Protein AF-A0A7S0RGC4-F1 (afdb_monomer_lite)

Radius of gyration: 20.17 Å; chains: 1; bounding box: 52×52×51 Å

Secondary structure (DSSP, 8-state):
-------------------------------GGGGGGTT--HHHHHT-HHHHHHHHTT--HHHHHHHTTT----TTSS-HHHHHHHHHHHHT---PEEEEE--BGGGTBPPEEEEEES--HHHHHHHHHHHTTSTTS-----EEE--TT-EE-S--TT--EEEE-TTS-EEEE--S--------SS--GGG------SSSTTS--

pLDDT: mean 82.38, std 21.57, range [29.39, 98.38]

Sequence (205 aa):
FAPSYDCNDNSLTHNPRMARTKKAGRALNVDKNNAKAQNQDYKRWLNSYPNCAAWAEQYDLPALLDANGGLVVLADFLPAFVAEGVLSDLAAIKDWNQTAANRDYAHNNIDHAFMSTRKGTALEAIIRAVSLVMPDSLHSFSAAKYTRDHHIVRHDDRAYTDVLMEDGSVVQCSRDIALIVYFTKDWRPEYGGLLIDHDAPGGGR

Organism: NCBI:txid1034604

Foldseek 3Di:
DDDDDDDDDDDDPDDPPDPPPPPPPVPPCPDPCCVVVVPPDLLVQLPDPVNLLVLLVVDDPVVQCVVVVRDDDDPCSDPPVNLVNLLVQVVPDPDWDWDADDDDPVVNDFGWTWTKDPDTSSFVSVQSSVCSNPVPDDDDDMDTGDDPPTDTDDDDQQDWDWDQDPVRDTDTDGDPDDDDDDSDPPDDPVRDPDDWDCPPPPGGD

Structure (mmCIF, N/CA/C/O backbone):
data_AF-A0A7S0RGC4-F1
#
_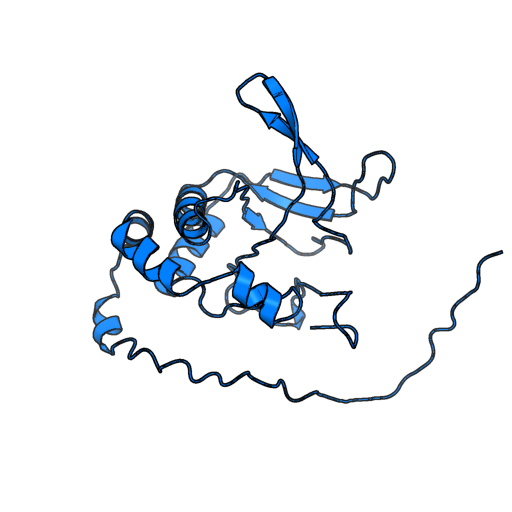entry.id   AF-A0A7S0RGC4-F1
#
loop_
_atom_site.group_PDB
_atom_site.id
_atom_site.type_symbol
_atom_site.label_atom_id
_atom_site.label_alt_id
_atom_site.label_comp_id
_atom_site.label_asym_id
_atom_site.label_entity_id
_atom_site.label_seq_id
_atom_site.pdbx_PDB_ins_code
_atom_site.Cartn_x
_atom_site.Cartn_y
_atom_site.Cartn_z
_atom_site.occupancy
_atom_site.B_iso_or_equiv
_atom_site.auth_seq_id
_atom_site.auth_comp_id
_atom_site.auth_asym_id
_atom_site.auth_atom_id
_atom_site.pdbx_PDB_model_num
ATOM 1 N N . PHE A 1 1 ? 28.887 -4.451 -29.984 1.00 36.97 1 PHE A N 1
ATOM 2 C CA . PHE A 1 1 ? 29.271 -5.803 -29.541 1.00 36.97 1 PHE A CA 1
ATOM 3 C C . PHE A 1 1 ? 28.489 -6.124 -28.282 1.00 36.97 1 PHE A C 1
ATOM 5 O O . PHE A 1 1 ? 28.870 -5.701 -27.202 1.00 36.97 1 PHE A O 1
ATOM 12 N N . ALA A 1 2 ? 27.340 -6.765 -28.460 1.00 30.80 2 ALA A N 1
ATOM 13 C CA . ALA A 1 2 ? 26.442 -7.209 -27.401 1.00 30.80 2 ALA A CA 1
ATOM 14 C C . ALA A 1 2 ? 26.148 -8.691 -27.677 1.00 30.80 2 ALA A C 1
ATOM 16 O O . ALA A 1 2 ? 25.963 -9.024 -28.851 1.00 30.80 2 ALA A O 1
ATOM 17 N N . PRO A 1 3 ? 26.148 -9.584 -26.676 1.00 42.19 3 PRO A N 1
ATOM 18 C CA . PRO A 1 3 ? 25.782 -10.967 -26.918 1.00 42.19 3 PRO A CA 1
ATOM 19 C C . PRO A 1 3 ? 24.257 -11.089 -26.991 1.00 42.19 3 PRO A C 1
ATOM 21 O O . PRO A 1 3 ? 23.535 -10.666 -26.088 1.00 42.19 3 PRO A O 1
ATOM 24 N N . SER A 1 4 ? 23.787 -11.665 -28.095 1.00 29.39 4 SER A N 1
ATOM 25 C CA . SER A 1 4 ? 22.443 -12.207 -28.251 1.00 29.39 4 SER A CA 1
ATOM 26 C C . SER A 1 4 ? 22.298 -13.434 -27.354 1.00 29.39 4 SER A C 1
ATOM 28 O O . SER A 1 4 ? 23.056 -14.392 -27.511 1.00 29.39 4 SER A O 1
ATOM 30 N N . TYR A 1 5 ? 21.337 -13.416 -26.435 1.00 31.73 5 TYR A N 1
ATOM 31 C CA . TYR A 1 5 ? 20.919 -14.623 -25.732 1.00 31.73 5 TYR A CA 1
ATOM 32 C C . TYR A 1 5 ? 19.764 -15.265 -26.495 1.00 31.73 5 TYR A C 1
ATOM 34 O O . TYR A 1 5 ? 18.697 -14.672 -26.645 1.00 31.73 5 TYR A O 1
ATOM 42 N N . ASP A 1 6 ? 20.034 -16.466 -27.000 1.00 31.81 6 ASP A N 1
ATOM 43 C CA . ASP A 1 6 ? 19.052 -17.397 -27.538 1.00 31.81 6 ASP A CA 1
ATOM 44 C C . ASP A 1 6 ? 18.139 -17.878 -26.404 1.00 31.81 6 ASP A C 1
ATOM 46 O O . ASP A 1 6 ? 18.588 -18.511 -25.446 1.00 31.81 6 ASP A O 1
ATOM 50 N N . CYS A 1 7 ? 16.846 -17.588 -26.520 1.00 33.16 7 CYS A N 1
ATOM 51 C CA . CYS A 1 7 ? 15.807 -18.154 -25.672 1.00 33.16 7 CYS A CA 1
ATOM 52 C C . CYS A 1 7 ? 15.272 -19.411 -26.356 1.00 33.16 7 CYS A C 1
ATOM 54 O O . CYS A 1 7 ? 14.376 -19.330 -27.193 1.00 33.16 7 CYS A O 1
ATOM 56 N N . ASN A 1 8 ? 15.818 -20.570 -26.001 1.00 36.94 8 ASN A N 1
ATOM 57 C CA . ASN A 1 8 ? 15.189 -21.847 -26.305 1.00 36.94 8 ASN A CA 1
ATOM 58 C C . ASN A 1 8 ? 15.525 -22.847 -25.197 1.00 36.94 8 ASN A C 1
ATOM 60 O O . ASN A 1 8 ? 16.511 -23.570 -25.278 1.00 36.94 8 ASN A O 1
ATOM 64 N N . ASP A 1 9 ? 14.686 -22.898 -24.165 1.00 35.69 9 ASP A N 1
ATOM 65 C CA . ASP A 1 9 ? 14.426 -24.173 -23.509 1.00 35.69 9 ASP A CA 1
ATOM 66 C C . ASP A 1 9 ? 12.964 -24.234 -23.078 1.00 35.69 9 ASP A C 1
ATOM 68 O O . ASP A 1 9 ? 12.420 -23.348 -22.418 1.00 35.69 9 ASP A O 1
ATOM 72 N N . ASN A 1 10 ? 12.327 -25.285 -23.563 1.00 41.94 10 ASN A N 1
ATOM 73 C CA . ASN A 1 10 ? 10.915 -25.557 -23.509 1.00 41.94 10 ASN A CA 1
ATOM 74 C C . ASN A 1 10 ? 10.784 -26.936 -22.876 1.00 41.94 10 ASN A C 1
ATOM 76 O O . ASN A 1 10 ? 10.538 -27.916 -23.568 1.00 41.94 10 ASN A O 1
ATOM 80 N N . SER A 1 11 ? 11.003 -27.038 -21.570 1.00 40.69 11 SER A N 1
ATOM 81 C CA . SER A 1 11 ? 10.450 -28.116 -20.756 1.00 40.69 11 SER A CA 1
ATOM 82 C C . SER A 1 11 ? 10.714 -27.829 -19.286 1.00 40.69 11 SER A C 1
ATOM 84 O O . SER A 1 11 ? 11.845 -27.585 -18.893 1.00 40.69 11 SER A O 1
ATOM 86 N N . LEU A 1 12 ? 9.648 -27.843 -18.486 1.00 34.59 12 LEU A N 1
ATOM 87 C CA . LEU A 1 12 ? 9.545 -28.538 -17.199 1.00 34.59 12 LEU A CA 1
ATOM 88 C C . LEU A 1 12 ? 8.315 -27.998 -16.468 1.00 34.59 12 LEU A C 1
ATOM 90 O O . LEU A 1 12 ? 8.343 -27.005 -15.748 1.00 34.59 12 LEU A O 1
ATOM 94 N N . THR A 1 13 ? 7.205 -28.715 -16.632 1.00 42.34 13 THR A N 1
ATOM 95 C CA . THR A 1 13 ? 6.093 -28.682 -15.689 1.00 42.34 13 THR A CA 1
ATOM 96 C C . THR A 1 13 ? 6.590 -29.245 -14.358 1.00 42.34 13 THR A C 1
ATOM 98 O O . THR A 1 13 ? 6.552 -30.454 -14.113 1.00 42.34 13 THR A O 1
ATOM 101 N N . HIS A 1 14 ? 7.096 -28.373 -13.496 1.00 32.66 14 HIS A N 1
ATOM 102 C CA . HIS A 1 14 ? 7.253 -28.653 -12.080 1.00 32.66 14 HIS A CA 1
ATOM 103 C C . HIS A 1 14 ? 6.393 -27.657 -11.326 1.00 32.66 14 HIS A C 1
ATOM 105 O O . HIS A 1 14 ? 6.635 -26.460 -11.340 1.00 32.66 14 HIS A O 1
ATOM 111 N N . ASN A 1 15 ? 5.338 -28.183 -10.717 1.00 38.25 15 ASN A N 1
ATOM 112 C CA . ASN A 1 15 ? 4.471 -27.456 -9.813 1.00 38.25 15 ASN A CA 1
ATOM 113 C C . ASN A 1 15 ? 5.051 -27.691 -8.408 1.00 38.25 15 ASN A C 1
ATOM 115 O O . ASN A 1 15 ? 4.798 -28.760 -7.834 1.00 38.25 15 ASN A O 1
ATOM 119 N N . PRO A 1 16 ? 5.911 -26.802 -7.867 1.00 39.78 16 PRO A N 1
ATOM 120 C CA . PRO A 1 16 ? 6.446 -26.996 -6.537 1.00 39.78 16 PRO A CA 1
ATOM 121 C C . PRO A 1 16 ? 5.290 -26.816 -5.561 1.00 39.78 16 PRO A C 1
ATOM 123 O O . PRO A 1 16 ? 4.759 -25.727 -5.351 1.00 39.78 16 PRO A O 1
ATOM 126 N N . ARG A 1 17 ? 4.881 -27.939 -4.977 1.00 35.59 17 ARG A N 1
ATOM 127 C CA . ARG A 1 17 ? 3.970 -28.015 -3.843 1.00 35.59 17 ARG A CA 1
ATOM 128 C C . ARG A 1 17 ? 4.509 -27.058 -2.780 1.00 35.59 17 ARG A C 1
ATOM 130 O O . ARG A 1 17 ? 5.509 -27.369 -2.138 1.00 35.59 17 ARG A O 1
ATOM 137 N N . MET A 1 18 ? 3.883 -25.883 -2.655 1.00 38.88 18 MET A N 1
ATOM 138 C CA . MET A 1 18 ? 4.284 -24.857 -1.699 1.00 38.88 18 MET A CA 1
ATOM 139 C C . MET A 1 18 ? 4.488 -25.514 -0.338 1.00 38.88 18 MET A C 1
ATOM 141 O O . MET A 1 18 ? 3.566 -26.132 0.209 1.00 38.88 18 MET A O 1
ATOM 145 N N . ALA A 1 19 ? 5.686 -25.366 0.220 1.00 36.00 19 ALA A N 1
ATOM 146 C CA . ALA A 1 19 ? 5.882 -25.562 1.639 1.00 36.00 19 ALA A CA 1
ATOM 147 C C . ALA A 1 19 ? 5.101 -24.446 2.337 1.00 36.00 19 ALA A C 1
ATOM 149 O O . ALA A 1 19 ? 5.638 -23.389 2.650 1.00 36.00 19 ALA A O 1
ATOM 150 N N . ARG A 1 20 ? 3.799 -24.678 2.555 1.00 39.72 20 ARG A N 1
ATOM 151 C CA . ARG A 1 20 ? 3.066 -24.018 3.629 1.00 39.72 20 ARG A CA 1
ATOM 152 C C . ARG A 1 20 ? 3.905 -24.280 4.865 1.00 39.72 20 ARG A C 1
ATOM 154 O O . ARG A 1 20 ? 3.930 -25.413 5.354 1.00 39.72 20 ARG A O 1
ATOM 161 N N . THR A 1 21 ? 4.608 -23.266 5.348 1.00 39.28 21 THR A N 1
ATOM 162 C CA . THR A 1 21 ? 5.120 -23.249 6.706 1.00 39.28 21 THR A CA 1
ATOM 163 C C . THR A 1 21 ? 3.893 -23.344 7.602 1.00 39.28 21 THR A C 1
ATOM 165 O O . THR A 1 21 ? 3.303 -22.360 8.029 1.00 39.28 21 THR A O 1
ATOM 168 N N . LYS A 1 22 ? 3.483 -24.584 7.886 1.00 39.31 22 LYS A N 1
ATOM 169 C CA . LYS A 1 22 ? 2.687 -24.931 9.054 1.00 39.31 22 LYS A CA 1
ATOM 170 C C . LYS A 1 22 ? 3.582 -24.690 10.270 1.00 39.31 22 LYS A C 1
ATOM 172 O O . LYS A 1 22 ? 3.886 -25.617 11.013 1.00 39.31 22 LYS A O 1
ATOM 177 N N . LYS A 1 23 ? 4.012 -23.444 10.504 1.00 44.00 23 LYS A N 1
ATOM 178 C CA . LYS A 1 23 ? 4.105 -23.021 11.894 1.00 44.00 23 LYS A CA 1
ATOM 179 C C . LYS A 1 23 ? 2.694 -23.223 12.402 1.00 44.00 23 LYS A C 1
ATOM 181 O O . LYS A 1 23 ? 1.739 -22.824 11.735 1.00 44.00 23 LYS A O 1
ATOM 186 N N . ALA A 1 24 ? 2.581 -23.962 13.496 1.00 40.38 24 ALA A N 1
ATOM 187 C CA . ALA A 1 24 ? 1.368 -24.042 14.268 1.00 40.38 24 ALA A CA 1
ATOM 188 C C . ALA A 1 24 ? 0.980 -22.602 14.612 1.00 40.38 24 ALA A C 1
ATOM 190 O O . ALA A 1 24 ? 1.366 -22.069 15.647 1.00 40.38 24 ALA A O 1
ATOM 191 N N . GLY A 1 25 ? 0.249 -21.954 13.702 1.00 39.22 25 GLY A N 1
ATOM 192 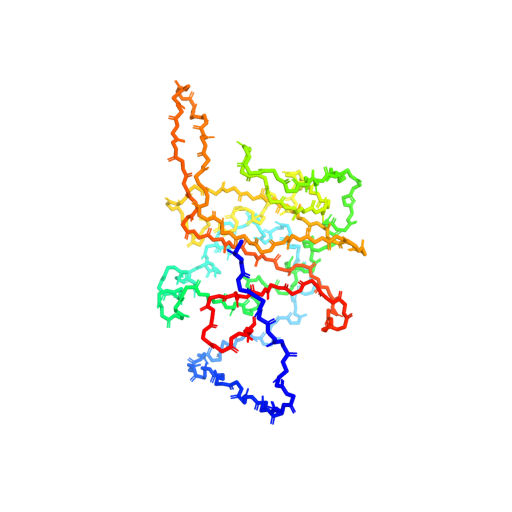C CA . GLY A 1 25 ? -0.691 -20.931 14.061 1.00 39.22 25 GLY A CA 1
ATOM 193 C C . GLY A 1 25 ? -1.512 -21.638 15.105 1.00 39.22 25 GLY A C 1
ATOM 194 O O . GLY A 1 25 ? -2.230 -22.592 14.794 1.00 39.22 25 GLY A O 1
ATOM 195 N N . ARG A 1 26 ? -1.284 -21.265 16.366 1.00 41.91 26 ARG A N 1
ATOM 196 C CA . ARG A 1 26 ? -2.284 -21.401 17.406 1.00 41.91 26 ARG A CA 1
ATOM 197 C C . ARG A 1 26 ? -3.559 -21.031 16.681 1.00 41.91 26 ARG A C 1
ATOM 199 O O . ARG A 1 26 ? -3.656 -19.893 16.229 1.00 41.91 26 ARG A O 1
ATOM 206 N N . ALA A 1 27 ? -4.403 -22.025 16.398 1.00 39.59 27 ALA A N 1
ATOM 207 C CA . ALA A 1 27 ? -5.682 -21.779 15.777 1.00 39.59 27 ALA A CA 1
ATOM 208 C C . ALA A 1 27 ? -6.300 -20.775 16.727 1.00 39.59 27 ALA A C 1
ATOM 210 O O . ALA A 1 27 ? -6.623 -21.116 17.868 1.00 39.59 27 ALA A O 1
ATOM 211 N N . LEU A 1 28 ? -6.279 -19.503 16.331 1.00 46.56 28 LEU A N 1
ATOM 212 C CA . LEU A 1 28 ? -7.019 -18.500 17.034 1.00 46.56 28 LEU A CA 1
ATOM 213 C C . LEU A 1 28 ? -8.413 -19.091 16.941 1.00 46.56 28 LEU A C 1
ATOM 215 O O . LEU A 1 28 ? -8.936 -19.304 15.843 1.00 46.56 28 LEU A O 1
ATOM 219 N N . ASN A 1 29 ? -8.955 -19.489 18.090 1.00 41.28 29 ASN A N 1
ATOM 220 C CA . ASN A 1 29 ? -10.387 -19.533 18.270 1.00 41.28 29 ASN A CA 1
ATOM 221 C C . ASN A 1 29 ? -10.825 -18.096 17.983 1.00 41.28 29 ASN A C 1
ATOM 223 O O . ASN A 1 29 ? -10.977 -17.277 18.881 1.00 41.28 29 ASN A O 1
ATOM 227 N N . VAL A 1 30 ? -10.910 -17.761 16.695 1.00 51.59 30 VAL A N 1
ATOM 228 C CA . VAL A 1 30 ? -11.675 -16.650 16.180 1.00 51.59 30 VAL A CA 1
ATOM 229 C C . VAL A 1 30 ? -13.080 -17.129 16.457 1.00 51.59 30 VAL A C 1
ATOM 231 O O . VAL A 1 30 ? -13.664 -17.912 15.705 1.00 51.59 30 VAL A O 1
ATOM 234 N N . ASP A 1 31 ? -13.498 -16.826 17.680 1.00 45.16 31 ASP A N 1
ATOM 235 C CA . ASP A 1 31 ? -14.688 -17.349 18.299 1.00 45.16 31 ASP A CA 1
ATOM 236 C C . ASP A 1 31 ? -15.849 -17.273 17.316 1.00 45.16 31 ASP A C 1
ATOM 238 O O . ASP A 1 31 ? -16.074 -16.265 16.640 1.00 45.16 31 ASP A O 1
ATOM 242 N N . LYS A 1 32 ? -16.686 -18.309 17.334 1.00 45.44 32 LYS A N 1
ATOM 243 C CA . LYS A 1 32 ? -18.021 -18.301 16.717 1.00 45.44 32 LYS A CA 1
ATOM 244 C C . LYS A 1 32 ? -18.913 -17.142 17.219 1.00 45.44 32 LYS A C 1
ATOM 246 O O . LYS A 1 32 ? -20.019 -16.966 16.720 1.00 45.44 32 LYS A O 1
ATOM 251 N N . ASN A 1 33 ? -18.423 -16.311 18.143 1.00 47.03 33 ASN A N 1
ATOM 252 C CA . ASN A 1 33 ? -18.978 -15.010 18.507 1.00 47.03 33 ASN A CA 1
ATOM 253 C C . ASN A 1 33 ? -18.898 -13.959 17.380 1.00 47.03 33 ASN A C 1
ATOM 255 O O . ASN A 1 33 ? -19.607 -12.955 17.452 1.00 47.03 33 ASN A O 1
ATOM 259 N N . ASN A 1 34 ? -18.133 -14.195 16.307 1.00 48.81 34 ASN A N 1
ATOM 260 C CA . ASN A 1 34 ? -18.018 -13.255 15.184 1.00 48.81 34 ASN A CA 1
ATOM 261 C C . ASN A 1 34 ? -19.310 -13.098 14.352 1.00 48.81 34 ASN A C 1
ATOM 263 O O . ASN A 1 34 ? -19.464 -12.122 13.626 1.00 48.81 34 ASN A O 1
ATOM 267 N N . ALA A 1 35 ? -20.296 -13.991 14.501 1.00 45.12 35 ALA A N 1
ATOM 268 C CA . ALA A 1 35 ? -21.601 -13.823 13.853 1.00 45.12 35 ALA A CA 1
ATOM 269 C C . ALA A 1 35 ? -22.436 -12.673 14.460 1.00 45.12 35 ALA A C 1
ATOM 271 O O . ALA A 1 35 ? -23.305 -12.128 13.785 1.00 45.12 35 ALA A O 1
ATOM 272 N N . LYS A 1 36 ? -22.152 -12.243 15.703 1.00 44.41 36 LYS A N 1
ATOM 273 C CA . LYS A 1 36 ? -22.752 -11.029 16.296 1.00 44.41 36 LYS A CA 1
ATOM 274 C C . LYS A 1 36 ? -22.010 -9.736 15.928 1.00 44.41 36 LYS A C 1
ATOM 276 O O . LYS A 1 36 ? -22.484 -8.658 16.273 1.00 44.41 36 LYS A O 1
ATOM 281 N N . ALA A 1 37 ? -20.888 -9.819 15.208 1.00 50.06 37 ALA A N 1
ATOM 282 C CA . ALA A 1 37 ? -20.112 -8.661 14.759 1.00 50.06 37 ALA A CA 1
ATOM 283 C C . ALA A 1 37 ? -20.628 -8.045 13.442 1.00 50.06 37 ALA A C 1
ATOM 285 O O . ALA A 1 37 ? -20.022 -7.106 12.935 1.00 50.06 37 ALA A O 1
ATOM 286 N N . GLN A 1 38 ? -21.773 -8.505 12.917 1.00 49.12 38 GLN A N 1
ATOM 287 C CA . GLN A 1 38 ? -22.379 -8.045 11.654 1.00 49.12 38 GLN A CA 1
ATOM 288 C C . GLN A 1 38 ? -22.831 -6.571 11.628 1.00 49.12 38 GLN A C 1
ATOM 290 O O . GLN A 1 38 ? -23.458 -6.137 10.669 1.00 49.12 38 GLN A O 1
ATOM 295 N N . ASN A 1 39 ? -22.505 -5.783 12.652 1.00 54.38 39 ASN A N 1
ATOM 296 C CA . ASN A 1 39 ? -22.703 -4.337 12.635 1.00 54.38 39 ASN A CA 1
ATOM 297 C C . ASN A 1 39 ? -21.544 -3.584 13.310 1.00 54.38 39 ASN A C 1
ATOM 299 O O . ASN A 1 39 ? -21.740 -2.525 13.910 1.00 54.38 39 ASN A O 1
ATOM 303 N N . GLN A 1 40 ? -20.332 -4.152 13.290 1.00 64.50 40 GLN A N 1
ATOM 304 C CA . GLN A 1 40 ? -19.157 -3.386 13.684 1.00 64.50 40 GLN A CA 1
ATOM 305 C C . GLN A 1 40 ? -18.825 -2.386 12.581 1.00 64.50 40 GLN A C 1
ATOM 307 O O . GLN A 1 40 ? -18.400 -2.743 11.487 1.00 64.50 40 GLN A O 1
ATOM 312 N N . ASP A 1 41 ? -19.028 -1.113 12.899 1.00 90.25 41 ASP A N 1
ATOM 313 C CA . ASP A 1 41 ? -18.530 -0.002 12.105 1.00 90.25 41 ASP A CA 1
ATOM 314 C C . ASP A 1 41 ? -16.996 -0.090 12.032 1.00 90.25 41 ASP A C 1
ATOM 316 O O . ASP A 1 41 ? -16.292 0.145 13.020 1.00 90.25 41 ASP A O 1
ATOM 320 N N . TYR A 1 42 ? -16.467 -0.448 10.860 1.00 94.19 42 TYR A N 1
ATOM 321 C CA . TYR A 1 42 ? -15.025 -0.545 10.642 1.00 94.19 42 TYR A CA 1
ATOM 322 C C . TYR A 1 42 ? -14.303 0.780 10.887 1.00 94.19 42 TYR A C 1
ATOM 324 O O . TYR A 1 42 ? -13.147 0.761 11.310 1.00 94.19 42 TYR A O 1
ATOM 332 N N . LYS A 1 43 ? -14.963 1.932 10.687 1.00 93.25 43 LYS A N 1
ATOM 333 C CA . LYS A 1 43 ? -14.367 3.240 10.990 1.00 93.25 43 LYS A CA 1
ATOM 334 C C . LYS A 1 43 ? -14.165 3.373 12.488 1.00 93.25 43 LYS A C 1
ATOM 336 O O . LYS A 1 43 ? -13.102 3.800 12.930 1.00 93.25 43 LYS A O 1
ATOM 341 N N . ARG A 1 44 ? -15.149 2.955 13.289 1.00 93.50 44 ARG A N 1
ATOM 342 C CA . ARG A 1 44 ? -15.007 2.898 14.750 1.00 93.50 44 ARG A CA 1
ATOM 343 C C . ARG A 1 44 ? -13.884 1.950 15.167 1.00 93.50 44 ARG A C 1
ATOM 345 O O . ARG A 1 44 ? -13.148 2.285 16.092 1.00 93.50 44 ARG A O 1
ATOM 352 N N . TRP A 1 45 ? -13.745 0.803 14.502 1.00 94.94 45 TRP A N 1
ATOM 353 C CA . TRP A 1 45 ? -12.653 -0.130 14.784 1.00 94.94 45 TRP A CA 1
ATOM 354 C C . TRP A 1 45 ? -11.283 0.489 14.481 1.00 94.94 45 TRP A C 1
ATOM 356 O O . TRP A 1 45 ? -10.454 0.546 15.382 1.00 94.94 45 TRP A O 1
ATOM 366 N N . LEU A 1 46 ? -11.084 1.044 13.278 1.00 94.62 46 LEU A N 1
ATOM 367 C CA . LEU A 1 46 ? -9.821 1.681 12.871 1.00 94.62 46 LEU A CA 1
ATOM 368 C C . LEU A 1 46 ? -9.454 2.904 13.730 1.00 94.62 46 LEU A C 1
ATOM 370 O O . LEU A 1 46 ? -8.281 3.237 13.879 1.00 94.62 46 LEU A O 1
ATOM 374 N N . ASN A 1 47 ? -10.453 3.581 14.300 1.00 91.94 47 ASN A N 1
ATOM 375 C CA . ASN A 1 47 ? -10.259 4.711 15.211 1.00 91.94 47 ASN A CA 1
ATOM 376 C C . ASN A 1 47 ? -10.063 4.294 16.679 1.00 91.94 47 ASN A C 1
ATOM 378 O O . ASN A 1 47 ? -9.869 5.155 17.537 1.00 91.94 47 ASN A O 1
ATOM 382 N N . SER A 1 48 ? -10.115 3.000 16.997 1.00 94.19 48 SER A N 1
ATOM 383 C CA . SER A 1 48 ? -9.890 2.495 18.348 1.00 94.19 48 SER A CA 1
ATOM 384 C C . SER A 1 48 ? -8.435 2.063 18.509 1.00 94.19 48 SER A C 1
ATOM 386 O O . SER A 1 48 ? -8.064 0.964 18.105 1.00 94.19 48 SER A O 1
ATOM 388 N N . TYR A 1 49 ? -7.619 2.910 19.148 1.00 95.12 49 TYR A N 1
ATOM 389 C CA . TYR A 1 49 ? -6.221 2.578 19.449 1.00 95.12 49 TYR A CA 1
ATOM 390 C C . TYR A 1 49 ? -6.065 1.209 20.138 1.00 95.12 49 TYR A C 1
ATOM 392 O O . TYR A 1 49 ? -5.272 0.419 19.636 1.00 95.12 49 TYR A O 1
ATOM 400 N N . PRO A 1 50 ? -6.841 0.851 21.187 1.00 96.56 50 PRO A N 1
ATOM 401 C CA . PRO A 1 50 ? -6.715 -0.466 21.814 1.00 96.56 50 PRO A CA 1
ATOM 402 C C . PRO A 1 50 ? -6.945 -1.633 20.848 1.00 96.56 50 PRO A C 1
ATOM 404 O O . PRO A 1 50 ? -6.219 -2.619 20.906 1.00 96.56 50 PRO A O 1
ATOM 407 N N . ASN A 1 51 ? -7.922 -1.522 19.941 1.00 95.19 51 ASN A N 1
ATOM 408 C CA . ASN A 1 51 ? -8.205 -2.583 18.975 1.00 95.19 51 ASN A CA 1
ATOM 409 C C . ASN A 1 51 ? -7.092 -2.706 17.929 1.00 95.19 51 ASN A C 1
ATOM 411 O O . ASN A 1 51 ? -6.647 -3.814 17.640 1.00 95.19 51 ASN A O 1
ATOM 415 N N . CYS A 1 52 ? -6.643 -1.578 17.371 1.00 95.81 52 CYS A N 1
ATOM 416 C CA . CYS A 1 52 ? -5.588 -1.568 16.362 1.00 95.81 52 CYS A CA 1
ATOM 417 C C . CYS A 1 52 ? -4.238 -2.002 16.948 1.00 95.81 52 CYS A C 1
ATOM 419 O O . CYS A 1 52 ? -3.542 -2.783 16.311 1.00 95.81 52 CYS A O 1
ATOM 421 N N . ALA A 1 53 ? -3.888 -1.552 18.158 1.00 95.88 53 ALA A N 1
ATOM 422 C CA . ALA A 1 53 ? -2.649 -1.935 18.836 1.00 95.88 53 ALA A CA 1
ATOM 423 C C . ALA A 1 53 ? -2.630 -3.436 19.150 1.00 95.88 53 ALA A C 1
ATOM 425 O O . ALA A 1 53 ? -1.704 -4.127 18.739 1.00 95.88 53 ALA A O 1
ATOM 426 N N . ALA A 1 54 ? -3.700 -3.966 19.755 1.00 95.94 54 ALA A N 1
ATOM 427 C CA . ALA A 1 54 ? -3.812 -5.399 20.031 1.00 95.94 54 ALA A CA 1
ATOM 428 C C . ALA A 1 54 ? -3.759 -6.254 18.751 1.00 95.94 54 ALA A C 1
ATOM 430 O O . ALA A 1 54 ? -3.247 -7.370 18.765 1.00 95.94 54 ALA A O 1
ATOM 431 N N . TRP A 1 55 ? -4.285 -5.744 17.632 1.00 95.56 55 TRP A N 1
ATOM 432 C CA . TRP A 1 55 ? -4.160 -6.411 16.336 1.00 95.56 55 TRP A CA 1
ATOM 433 C C . TRP A 1 55 ? -2.743 -6.313 15.759 1.00 95.56 55 TRP A C 1
ATOM 435 O O . TRP A 1 55 ? -2.273 -7.273 15.160 1.00 95.56 55 TRP A O 1
ATOM 445 N N . ALA A 1 56 ? -2.057 -5.181 15.922 1.00 95.44 56 ALA A N 1
ATOM 446 C CA . ALA A 1 56 ? -0.699 -4.969 15.422 1.00 95.44 56 ALA A CA 1
ATOM 447 C C . ALA A 1 56 ? 0.347 -5.826 16.156 1.00 95.44 56 ALA A C 1
ATOM 449 O O . ALA A 1 56 ? 1.281 -6.301 15.517 1.00 95.44 56 ALA A O 1
ATOM 450 N N . GLU A 1 57 ? 0.152 -6.099 17.452 1.00 95.69 57 GLU A N 1
ATOM 451 C CA . GLU A 1 57 ? 1.053 -6.907 18.299 1.00 95.69 57 GLU A CA 1
ATOM 452 C C . GLU A 1 57 ? 1.349 -8.317 17.759 1.00 95.69 57 GLU A C 1
ATOM 454 O O . GLU A 1 57 ? 2.325 -8.948 18.163 1.00 95.69 57 GLU A O 1
ATOM 459 N N . GLN A 1 58 ? 0.525 -8.840 16.848 1.00 95.31 58 GLN A N 1
ATOM 460 C CA . GLN A 1 58 ? 0.759 -10.155 16.249 1.00 95.31 58 GLN A CA 1
ATOM 461 C C . GLN A 1 58 ? 1.835 -10.152 15.148 1.00 95.31 58 GLN A C 1
ATOM 463 O O . GLN A 1 58 ? 2.208 -11.226 14.666 1.00 95.31 58 GLN A O 1
ATOM 468 N N . TYR A 1 59 ? 2.309 -8.976 14.724 1.00 95.94 59 TYR A N 1
ATOM 469 C CA . TYR A 1 59 ? 3.253 -8.823 13.623 1.00 95.94 59 TYR A CA 1
ATOM 470 C C . TYR A 1 59 ? 4.582 -8.239 14.106 1.00 95.94 59 TYR A C 1
ATOM 472 O O . TYR A 1 59 ? 4.634 -7.151 14.663 1.00 95.94 59 TYR A O 1
ATOM 480 N N . ASP A 1 60 ? 5.667 -8.945 13.798 1.00 95.75 60 ASP A N 1
ATOM 481 C CA . ASP A 1 60 ? 7.040 -8.442 13.864 1.00 95.75 60 ASP A CA 1
ATOM 482 C C . ASP A 1 60 ? 7.594 -8.475 12.433 1.00 95.75 60 ASP A C 1
ATOM 484 O O . ASP A 1 60 ? 8.115 -9.496 11.976 1.00 95.75 60 ASP A O 1
ATOM 488 N N . LEU A 1 61 ? 7.340 -7.407 11.664 1.00 95.06 61 LEU A N 1
ATOM 489 C CA . LEU A 1 61 ? 7.659 -7.376 10.231 1.00 95.06 61 LEU A CA 1
ATOM 490 C C . LEU A 1 61 ? 9.159 -7.540 9.949 1.00 95.06 61 LEU A C 1
ATOM 492 O O . LEU A 1 61 ? 9.469 -8.363 9.087 1.00 95.06 61 LEU A O 1
ATOM 496 N N . PRO A 1 62 ? 10.086 -6.852 10.651 1.00 95.25 62 PRO A N 1
ATOM 497 C CA . PRO A 1 62 ? 11.518 -7.065 10.451 1.00 95.25 62 PRO A CA 1
ATOM 498 C C . PRO A 1 62 ? 11.919 -8.529 10.646 1.00 95.25 62 PRO A C 1
ATOM 500 O O . PRO A 1 62 ? 12.494 -9.133 9.739 1.00 95.25 62 PRO A O 1
ATOM 503 N N . ALA A 1 63 ? 11.517 -9.152 11.761 1.00 96.12 63 ALA A N 1
ATOM 504 C CA . ALA A 1 63 ? 11.867 -10.548 12.017 1.00 96.12 63 ALA A CA 1
ATOM 505 C C . ALA A 1 63 ? 11.237 -11.511 10.994 1.00 96.12 63 ALA A C 1
ATOM 507 O O . ALA A 1 63 ? 11.846 -12.517 10.615 1.00 96.12 63 ALA A O 1
ATOM 508 N N . LEU A 1 64 ? 10.014 -11.224 10.533 1.00 96.31 64 LEU A N 1
ATOM 509 C CA . LEU A 1 64 ? 9.348 -12.007 9.492 1.00 96.31 64 LEU A CA 1
ATOM 510 C C . LEU A 1 64 ? 10.061 -11.889 8.141 1.00 96.31 64 LEU A C 1
ATOM 512 O O . LEU A 1 64 ? 10.206 -12.905 7.459 1.00 96.31 64 LEU A O 1
ATOM 516 N N . LEU A 1 65 ? 10.506 -10.694 7.758 1.00 94.94 65 LEU A N 1
ATOM 517 C CA . LEU A 1 65 ? 11.253 -10.470 6.520 1.00 94.94 65 LEU A CA 1
ATOM 518 C C . LEU A 1 65 ? 12.604 -11.185 6.564 1.00 94.94 65 LEU A C 1
ATOM 520 O O . LEU A 1 65 ? 12.899 -11.963 5.653 1.00 94.94 65 LEU A O 1
ATOM 524 N N . ASP A 1 66 ? 13.363 -11.021 7.648 1.00 94.94 66 ASP A N 1
ATOM 525 C CA . ASP A 1 66 ? 14.656 -11.687 7.842 1.00 94.94 66 ASP A CA 1
ATOM 526 C C . ASP A 1 66 ? 14.521 -13.213 7.750 1.00 94.94 66 ASP A C 1
ATOM 528 O O . ASP A 1 66 ? 15.279 -13.884 7.045 1.00 94.94 66 ASP A O 1
ATOM 532 N N . ALA A 1 67 ? 13.495 -13.777 8.395 1.00 95.38 67 ALA A N 1
ATOM 533 C CA . ALA A 1 67 ? 13.245 -15.216 8.387 1.00 95.38 67 ALA A CA 1
ATOM 534 C C . ALA A 1 67 ? 12.799 -15.775 7.021 1.00 95.38 67 ALA A C 1
ATOM 536 O O . ALA A 1 67 ? 12.872 -16.990 6.819 1.00 95.38 67 ALA A O 1
ATOM 537 N N . ASN A 1 68 ? 12.315 -14.931 6.102 1.00 93.31 68 ASN A N 1
ATOM 538 C CA . ASN A 1 68 ? 11.815 -15.341 4.783 1.00 93.31 68 ASN A CA 1
ATOM 539 C C . ASN A 1 68 ? 12.671 -14.817 3.616 1.00 93.31 68 ASN A C 1
ATOM 541 O O . ASN A 1 68 ? 12.270 -14.955 2.462 1.00 93.31 68 ASN A O 1
ATOM 545 N N . GLY A 1 69 ? 13.856 -14.265 3.895 1.00 91.38 69 GLY A N 1
ATOM 546 C CA . GLY A 1 69 ? 14.779 -13.797 2.858 1.00 91.38 69 GLY A CA 1
ATOM 547 C C . GLY A 1 69 ? 14.341 -12.500 2.175 1.00 91.38 69 GLY A C 1
ATOM 548 O O . GLY A 1 69 ? 14.663 -12.298 1.011 1.00 91.38 69 GLY A O 1
ATOM 549 N N . GLY A 1 70 ? 13.610 -11.636 2.885 1.00 92.38 70 GLY A N 1
ATOM 550 C CA . GLY A 1 70 ? 13.254 -10.290 2.427 1.00 92.38 70 GLY A CA 1
ATOM 551 C C . GLY A 1 70 ? 11.850 -10.131 1.837 1.00 92.38 70 GLY A C 1
ATOM 552 O O . GLY A 1 70 ? 11.438 -9.000 1.605 1.00 92.38 70 GLY A O 1
ATOM 553 N N . LEU A 1 71 ? 11.085 -11.214 1.651 1.00 94.06 71 LEU A N 1
ATOM 554 C CA . LEU A 1 71 ? 9.692 -11.149 1.193 1.00 94.06 71 LEU A CA 1
ATOM 555 C C . LEU A 1 71 ? 8.779 -12.019 2.060 1.00 94.06 71 LEU A C 1
ATOM 557 O O . LEU A 1 71 ? 9.015 -13.214 2.237 1.00 94.06 71 LEU A O 1
ATOM 561 N N . VAL A 1 72 ? 7.688 -11.435 2.561 1.00 95.44 72 VAL A N 1
ATOM 562 C CA . VAL A 1 72 ? 6.664 -12.148 3.333 1.00 95.44 72 VAL A CA 1
ATOM 563 C C . VAL A 1 72 ? 5.264 -11.804 2.831 1.00 95.44 72 VAL A C 1
ATOM 565 O O . VAL A 1 72 ? 4.948 -10.646 2.574 1.00 95.44 72 VAL A O 1
ATOM 568 N N . VAL A 1 73 ? 4.405 -12.820 2.716 1.00 95.81 73 VAL A N 1
ATOM 569 C CA . VAL A 1 73 ? 2.980 -12.650 2.406 1.00 95.81 73 VAL A CA 1
ATOM 570 C C . VAL A 1 73 ? 2.173 -12.889 3.675 1.00 95.81 73 VAL A C 1
ATOM 572 O O . VAL A 1 73 ? 2.197 -13.985 4.238 1.00 95.81 73 VAL A O 1
ATOM 575 N N . LEU A 1 74 ? 1.443 -11.865 4.112 1.00 95.81 74 LEU A N 1
ATOM 576 C CA . LEU A 1 74 ? 0.568 -11.927 5.279 1.00 95.81 74 LEU A CA 1
ATOM 577 C C . LEU A 1 74 ? -0.883 -12.061 4.819 1.00 95.81 74 LEU A C 1
ATOM 579 O O . LEU A 1 74 ? -1.463 -11.125 4.272 1.00 95.81 74 LEU A O 1
ATOM 583 N N . ALA A 1 75 ? -1.467 -13.238 5.035 1.00 95.88 75 ALA A N 1
ATOM 584 C CA . ALA A 1 75 ? -2.898 -13.429 4.842 1.00 95.88 75 ALA A CA 1
ATOM 585 C C . ALA A 1 75 ? -3.675 -12.703 5.948 1.00 95.88 75 ALA A C 1
ATOM 587 O O . ALA A 1 75 ? -3.228 -12.673 7.095 1.00 95.88 75 ALA A O 1
ATOM 588 N N . ASP A 1 76 ? -4.832 -12.139 5.593 1.00 94.88 76 ASP A N 1
ATOM 589 C CA . ASP A 1 76 ? -5.759 -11.500 6.533 1.00 94.88 76 ASP A CA 1
ATOM 590 C C . ASP A 1 76 ? -5.091 -10.433 7.425 1.00 94.88 76 ASP A C 1
ATOM 592 O O . ASP A 1 76 ? -5.352 -10.352 8.624 1.00 94.88 76 ASP A O 1
ATOM 596 N N . PHE A 1 77 ? -4.220 -9.600 6.832 1.00 95.81 77 PHE A N 1
ATOM 597 C CA . PHE A 1 77 ? -3.497 -8.530 7.541 1.00 95.81 77 PHE A CA 1
ATOM 598 C C . PHE A 1 77 ? -4.428 -7.577 8.312 1.00 95.81 77 PHE A C 1
ATOM 600 O O . PHE A 1 77 ? -4.063 -7.053 9.361 1.00 95.81 77 PHE A O 1
ATOM 607 N N . LEU A 1 78 ? -5.650 -7.373 7.811 1.00 95.44 78 LEU A N 1
ATOM 608 C CA . LEU A 1 78 ? -6.733 -6.680 8.506 1.00 95.44 78 LEU A CA 1
ATOM 609 C C . LEU A 1 78 ? -7.900 -7.645 8.748 1.00 95.44 78 LEU A C 1
ATOM 611 O O . LEU A 1 78 ? -8.125 -8.539 7.926 1.00 95.44 78 LEU A O 1
ATOM 615 N N . PRO A 1 79 ? -8.717 -7.426 9.796 1.00 95.12 79 PRO A N 1
ATOM 616 C CA . PRO A 1 79 ? -9.970 -8.155 9.947 1.00 95.12 79 PRO A CA 1
ATOM 617 C C . PRO A 1 79 ? -10.848 -7.996 8.699 1.00 95.12 79 PRO A C 1
ATOM 619 O O . PRO A 1 79 ? -10.969 -6.895 8.162 1.00 95.12 79 PRO A O 1
ATOM 622 N N . ALA A 1 80 ? -11.515 -9.070 8.269 1.00 94.75 80 ALA A N 1
ATOM 623 C CA . ALA A 1 80 ? -12.278 -9.085 7.015 1.00 94.75 80 ALA A CA 1
ATOM 624 C C . ALA A 1 80 ? -13.281 -7.919 6.889 1.00 94.75 80 ALA A C 1
ATOM 626 O O . ALA A 1 80 ? -13.289 -7.225 5.878 1.00 94.75 80 ALA A O 1
ATOM 627 N N . PHE A 1 81 ? -14.061 -7.630 7.939 1.00 94.94 81 PHE A N 1
ATOM 628 C CA . PHE A 1 81 ? -15.029 -6.522 7.930 1.00 94.94 81 PHE A CA 1
ATOM 629 C C . PHE A 1 81 ? -14.363 -5.140 7.788 1.00 94.94 81 PHE A C 1
ATOM 631 O O . PHE A 1 81 ? -14.949 -4.219 7.220 1.00 94.94 81 PHE A O 1
ATOM 638 N N . VAL A 1 82 ? -13.129 -4.993 8.285 1.00 95.75 82 VAL A N 1
ATOM 639 C CA . VAL A 1 82 ? -12.336 -3.769 8.132 1.00 95.75 82 VAL A CA 1
ATOM 640 C C . VAL A 1 82 ? -11.847 -3.643 6.700 1.00 95.75 82 VAL A C 1
ATOM 642 O O . VAL A 1 82 ? -12.005 -2.582 6.098 1.00 95.75 82 VAL A O 1
ATOM 645 N N . ALA A 1 83 ? -11.307 -4.725 6.137 1.00 96.06 83 ALA A N 1
ATOM 646 C CA . ALA A 1 83 ? -10.843 -4.749 4.756 1.00 96.06 83 ALA A CA 1
ATOM 647 C C . ALA A 1 83 ? -11.977 -4.468 3.753 1.00 96.06 83 ALA A C 1
ATOM 649 O O . ALA A 1 83 ? -11.786 -3.698 2.812 1.00 96.06 83 ALA A O 1
ATOM 650 N N . GLU A 1 84 ? -13.170 -5.024 3.979 1.00 95.38 84 GLU A N 1
ATOM 651 C CA . GLU A 1 84 ? -14.360 -4.759 3.160 1.00 95.38 84 GLU A CA 1
ATOM 652 C C . GLU A 1 84 ? -14.815 -3.296 3.246 1.00 95.38 84 GLU A C 1
ATOM 654 O O . GLU A 1 84 ? -15.076 -2.670 2.215 1.00 95.38 84 GLU A O 1
ATOM 659 N N . GLY A 1 85 ? -14.868 -2.729 4.455 1.00 94.81 85 GLY A N 1
ATOM 660 C CA . GLY A 1 85 ? -15.225 -1.324 4.656 1.00 94.81 85 GLY A CA 1
ATOM 661 C C . GLY A 1 85 ? -14.239 -0.364 3.986 1.00 94.81 85 GLY A C 1
ATOM 662 O O . GLY A 1 85 ? -14.642 0.563 3.281 1.00 94.81 85 GLY A O 1
ATOM 663 N N . VAL A 1 86 ? -12.940 -0.635 4.129 1.00 95.88 86 VAL A N 1
ATOM 664 C CA . VAL A 1 86 ? -11.879 0.107 3.437 1.00 95.88 86 VAL A CA 1
ATOM 665 C C . VAL A 1 86 ? -12.039 0.021 1.922 1.00 95.88 86 VAL A C 1
ATOM 667 O O . VAL A 1 86 ? -12.000 1.052 1.252 1.00 95.88 86 VAL A O 1
ATOM 670 N N . LEU A 1 87 ? -12.227 -1.183 1.373 1.00 96.12 87 LEU A N 1
ATOM 671 C CA . LEU A 1 87 ? -12.404 -1.372 -0.065 1.00 96.12 87 LEU A CA 1
ATOM 672 C C . LEU A 1 87 ? -13.606 -0.571 -0.583 1.00 96.12 87 LEU A C 1
ATOM 674 O O . LEU A 1 87 ? -13.509 0.063 -1.634 1.00 96.12 87 LEU A O 1
ATOM 678 N N . SER A 1 88 ? -14.711 -0.552 0.168 1.00 95.56 88 SER A N 1
ATOM 679 C CA . SER A 1 88 ? -15.890 0.251 -0.168 1.00 95.56 88 SER A CA 1
ATOM 680 C C . SER A 1 88 ? -15.578 1.752 -0.218 1.00 95.56 88 SER A C 1
ATOM 682 O O . SER A 1 88 ? -15.968 2.419 -1.176 1.00 95.56 88 SER A O 1
ATOM 684 N N . ASP A 1 89 ? -14.860 2.292 0.774 1.00 95.62 89 ASP A N 1
ATOM 685 C CA . ASP A 1 89 ? -14.462 3.708 0.781 1.00 95.62 89 ASP A CA 1
ATOM 686 C C . ASP A 1 89 ? -13.491 4.034 -0.367 1.00 95.62 89 ASP A C 1
ATOM 688 O O . ASP A 1 89 ? -13.669 5.045 -1.046 1.00 95.62 89 ASP A O 1
ATOM 692 N N . LEU A 1 90 ? -12.490 3.180 -0.624 1.00 95.44 90 LEU A N 1
ATOM 693 C CA . LEU A 1 90 ? -11.540 3.364 -1.729 1.00 95.44 90 LEU A CA 1
ATOM 694 C C . LEU A 1 90 ? -12.249 3.345 -3.090 1.00 95.44 90 LEU A C 1
ATOM 696 O O . LEU A 1 90 ? -11.950 4.168 -3.957 1.00 95.44 90 LEU A O 1
ATOM 700 N N . ALA A 1 91 ? -13.222 2.449 -3.275 1.00 95.25 91 ALA A N 1
ATOM 701 C CA . ALA A 1 91 ? -14.020 2.373 -4.497 1.00 95.25 91 ALA A CA 1
ATOM 702 C C . ALA A 1 91 ? -14.893 3.622 -4.724 1.00 95.25 91 ALA A C 1
ATOM 704 O O . ALA A 1 91 ? -15.194 3.951 -5.872 1.00 95.25 91 ALA A O 1
ATOM 705 N N . ALA A 1 92 ? -15.275 4.327 -3.654 1.00 95.75 92 ALA A N 1
ATOM 706 C CA . ALA A 1 92 ? -16.084 5.542 -3.715 1.00 95.75 92 ALA A CA 1
ATOM 707 C C . ALA A 1 92 ? -15.277 6.821 -4.022 1.00 95.75 92 ALA A C 1
ATOM 709 O O . ALA A 1 92 ? -15.876 7.872 -4.277 1.00 95.75 92 ALA A O 1
ATOM 710 N N . ILE A 1 93 ? -13.938 6.762 -4.017 1.00 95.12 93 ILE A N 1
ATOM 711 C CA . ILE A 1 93 ? -13.083 7.908 -4.357 1.00 95.12 93 ILE A CA 1
ATOM 712 C C . ILE A 1 93 ? -13.298 8.290 -5.824 1.00 95.12 93 ILE A C 1
ATOM 714 O O . ILE A 1 93 ? -13.107 7.475 -6.730 1.00 95.12 93 ILE A O 1
ATOM 718 N N . LYS A 1 94 ? -13.663 9.555 -6.052 1.00 95.12 94 LYS A N 1
ATOM 719 C CA . LYS A 1 94 ? -13.852 10.133 -7.392 1.00 95.12 94 LYS A CA 1
ATOM 720 C C . LYS A 1 94 ? -12.565 10.739 -7.946 1.00 95.12 94 LYS A C 1
ATOM 722 O O . LYS A 1 94 ? -12.264 10.567 -9.122 1.00 95.12 94 LYS A O 1
ATOM 727 N N . ASP A 1 95 ? -11.794 11.386 -7.077 1.00 94.88 95 ASP A N 1
ATOM 728 C CA . ASP A 1 95 ? -10.643 12.200 -7.461 1.00 94.88 95 ASP A CA 1
ATOM 729 C C . ASP A 1 95 ? -9.351 11.383 -7.402 1.00 94.88 95 ASP A C 1
ATOM 731 O O . ASP A 1 95 ? -8.568 11.453 -6.452 1.00 94.88 95 ASP A O 1
ATOM 735 N N . TRP A 1 96 ? -9.150 10.570 -8.432 1.00 97.56 96 TRP A N 1
ATOM 736 C CA . TRP A 1 96 ? -7.907 9.844 -8.644 1.00 97.56 96 TRP A CA 1
ATOM 737 C C . TRP A 1 96 ? -6.950 10.655 -9.517 1.00 97.56 96 TRP A C 1
ATOM 739 O O . TRP A 1 96 ? -7.352 11.191 -10.549 1.00 97.56 96 TRP A O 1
ATOM 749 N N . ASN A 1 97 ? -5.671 10.691 -9.150 1.00 97.88 97 ASN A N 1
ATOM 750 C CA . ASN A 1 97 ? -4.638 11.350 -9.946 1.00 97.88 97 ASN A CA 1
ATOM 751 C C . ASN A 1 97 ? -3.974 10.324 -10.855 1.00 97.88 97 ASN A C 1
ATOM 753 O O . ASN A 1 97 ? -3.549 9.271 -10.383 1.00 97.88 97 ASN A O 1
ATOM 757 N N . GLN A 1 98 ? -3.845 10.626 -12.142 1.00 97.88 98 GLN A N 1
ATOM 758 C CA . GLN A 1 98 ? -3.025 9.797 -13.013 1.00 97.88 98 GLN A CA 1
ATOM 759 C C . GLN A 1 98 ? -1.555 9.935 -12.602 1.00 97.88 98 GLN A C 1
ATOM 761 O O . GLN A 1 98 ? -1.042 11.041 -12.451 1.00 97.88 98 GLN A O 1
ATOM 766 N N . THR A 1 99 ? -0.891 8.807 -12.383 1.00 97.25 99 THR A N 1
ATOM 767 C CA . THR A 1 99 ? 0.532 8.714 -12.050 1.00 97.25 99 THR A CA 1
ATOM 768 C C . THR A 1 99 ? 1.186 7.846 -13.106 1.00 97.25 99 THR A C 1
ATOM 770 O O . THR A 1 99 ? 0.939 6.642 -13.169 1.00 97.25 99 THR A O 1
ATOM 773 N N . ALA A 1 100 ? 1.948 8.479 -13.989 1.00 97.19 100 ALA A N 1
ATOM 774 C CA . ALA A 1 100 ? 2.633 7.792 -15.063 1.00 97.19 100 ALA A CA 1
ATOM 775 C C . ALA A 1 100 ? 3.957 8.480 -15.376 1.00 97.19 100 ALA A C 1
ATOM 777 O O . ALA A 1 100 ? 4.046 9.710 -15.347 1.00 97.19 100 ALA A O 1
ATOM 778 N N . ALA A 1 101 ? 4.957 7.682 -15.720 1.00 95.75 101 ALA A N 1
ATOM 779 C CA . ALA A 1 101 ? 6.214 8.154 -16.269 1.00 95.75 101 ALA A CA 1
ATOM 780 C C . ALA A 1 101 ? 6.718 7.132 -17.282 1.00 95.75 101 ALA A C 1
ATOM 782 O O . ALA A 1 101 ? 6.544 5.935 -17.085 1.00 95.75 101 ALA A O 1
ATOM 783 N N . ASN A 1 102 ? 7.373 7.614 -18.336 1.00 95.62 102 ASN A N 1
ATOM 784 C CA . ASN A 1 102 ? 8.183 6.757 -19.191 1.00 95.62 102 ASN A CA 1
ATOM 785 C C . ASN A 1 102 ? 9.555 6.555 -18.538 1.00 95.62 102 ASN A C 1
ATOM 787 O O . ASN A 1 102 ? 9.997 7.377 -17.730 1.00 95.62 102 ASN A O 1
ATOM 791 N N . ARG A 1 103 ? 10.261 5.495 -18.939 1.00 92.19 103 ARG A N 1
ATOM 792 C CA . ARG A 1 103 ? 11.627 5.247 -18.469 1.00 92.19 103 ARG A CA 1
ATOM 793 C C . ARG A 1 103 ? 12.547 6.426 -18.798 1.00 92.19 103 ARG A C 1
ATOM 795 O O . ARG A 1 103 ? 12.752 6.740 -19.970 1.00 92.19 103 ARG A O 1
ATOM 802 N N . ASP A 1 104 ? 13.159 6.999 -17.768 1.00 90.25 104 ASP A N 1
ATOM 803 C CA . ASP A 1 104 ? 14.153 8.063 -17.900 1.00 90.25 104 ASP A CA 1
ATOM 804 C C . ASP A 1 104 ? 15.245 7.907 -16.836 1.00 90.25 104 ASP A C 1
ATOM 806 O O . ASP A 1 104 ? 15.051 8.196 -15.654 1.00 90.25 104 ASP A O 1
ATOM 810 N N . TYR A 1 105 ? 16.417 7.452 -17.279 1.00 83.56 105 TYR A N 1
ATOM 811 C CA . TYR A 1 105 ? 17.568 7.203 -16.415 1.00 83.56 105 TYR A CA 1
ATOM 812 C C . TYR A 1 105 ? 18.157 8.479 -15.805 1.00 83.56 105 TYR A C 1
ATOM 814 O O . TYR A 1 105 ? 18.742 8.399 -14.728 1.00 83.56 105 TYR A O 1
ATOM 822 N N . ALA A 1 106 ? 18.010 9.641 -16.452 1.00 85.00 106 ALA A N 1
ATOM 823 C CA . ALA A 1 106 ? 18.561 10.893 -15.928 1.00 85.00 106 ALA A CA 1
ATOM 824 C C . ALA A 1 106 ? 17.832 11.352 -14.656 1.00 85.00 106 ALA A C 1
ATOM 826 O O . ALA A 1 106 ? 18.440 11.978 -13.792 1.00 85.00 106 ALA A O 1
ATOM 827 N N . HIS A 1 107 ? 16.553 10.996 -14.527 1.00 81.50 107 HIS A N 1
ATOM 828 C CA . HIS A 1 107 ? 15.699 11.368 -13.397 1.00 81.50 107 HIS A CA 1
ATOM 829 C C . HIS A 1 107 ? 15.325 10.174 -12.511 1.00 81.50 107 HIS A C 1
ATOM 831 O O . HIS A 1 107 ? 14.440 10.294 -11.671 1.00 81.50 107 HIS A O 1
ATOM 837 N N . ASN A 1 108 ? 15.978 9.020 -12.705 1.00 81.44 108 ASN A N 1
ATOM 838 C CA . ASN A 1 108 ? 15.665 7.770 -12.011 1.00 81.44 108 ASN A CA 1
ATOM 839 C C . ASN A 1 108 ? 14.176 7.367 -12.121 1.00 81.44 108 ASN A C 1
ATOM 841 O O . ASN A 1 108 ? 13.595 6.787 -11.203 1.00 81.44 108 ASN A O 1
ATOM 845 N N . ASN A 1 109 ? 13.546 7.684 -13.256 1.00 88.00 109 ASN A N 1
ATOM 846 C CA . ASN A 1 109 ? 12.157 7.335 -13.515 1.00 88.00 109 ASN A CA 1
ATOM 847 C C . ASN A 1 109 ? 12.071 5.930 -14.101 1.00 88.00 109 ASN A C 1
ATOM 849 O O . ASN A 1 109 ? 12.659 5.614 -15.143 1.00 88.00 109 ASN A O 1
ATOM 853 N N . ILE A 1 110 ? 11.266 5.103 -13.449 1.00 92.44 110 ILE A N 1
ATOM 854 C CA . ILE A 1 110 ? 10.858 3.796 -13.951 1.00 92.44 110 ILE A CA 1
ATOM 855 C C . ILE A 1 110 ? 9.579 3.945 -14.771 1.00 92.44 110 ILE A C 1
ATOM 857 O O . ILE A 1 110 ? 8.763 4.822 -14.499 1.00 92.44 110 ILE A O 1
ATOM 861 N N . ASP A 1 111 ? 9.405 3.082 -15.765 1.00 96.38 111 ASP A N 1
ATOM 862 C CA . ASP A 1 111 ? 8.192 3.070 -16.581 1.00 96.38 111 ASP A CA 1
ATOM 863 C C . ASP A 1 111 ? 7.003 2.555 -15.756 1.00 96.38 111 ASP A C 1
ATOM 865 O O . ASP A 1 111 ? 7.065 1.476 -15.153 1.00 96.38 111 ASP A O 1
ATOM 869 N N . HIS A 1 112 ? 5.955 3.362 -15.650 1.00 97.06 112 HIS A N 1
ATOM 870 C CA . HIS A 1 112 ? 4.773 3.017 -14.870 1.00 97.06 112 HIS A CA 1
ATOM 871 C C . HIS A 1 112 ? 3.546 3.799 -15.324 1.00 97.06 112 HIS A C 1
ATOM 873 O O . HIS A 1 112 ? 3.639 4.917 -15.830 1.00 97.06 112 HIS A O 1
ATOM 879 N N . ALA A 1 113 ? 2.376 3.225 -15.059 1.00 98.19 113 ALA A N 1
ATOM 880 C CA . ALA A 1 113 ? 1.087 3.877 -15.209 1.00 98.19 113 ALA A CA 1
ATOM 881 C C . ALA A 1 113 ? 0.096 3.303 -14.193 1.00 98.19 113 ALA A C 1
ATOM 883 O O . ALA A 1 113 ? -0.156 2.099 -14.187 1.00 98.19 113 ALA A O 1
ATOM 884 N N . PHE A 1 114 ? -0.481 4.155 -13.351 1.00 98.12 114 PHE A N 1
ATOM 885 C CA . PHE A 1 114 ? -1.576 3.819 -12.443 1.00 98.12 114 PHE A CA 1
ATOM 886 C C . PHE A 1 114 ? -2.337 5.075 -12.009 1.00 98.12 114 PHE A C 1
ATOM 888 O O . PHE A 1 114 ? -1.937 6.205 -12.284 1.00 98.12 114 PHE A O 1
ATOM 895 N N . MET A 1 115 ? -3.453 4.889 -11.310 1.00 98.38 115 MET A N 1
ATOM 896 C CA . MET A 1 115 ? -4.139 5.977 -10.616 1.00 98.38 115 MET A CA 1
ATOM 897 C C . MET A 1 115 ? -3.706 6.002 -9.153 1.00 98.38 115 MET A C 1
ATOM 899 O O . MET A 1 115 ? -3.643 4.943 -8.534 1.00 98.38 115 MET A O 1
ATOM 903 N N . SER A 1 116 ? -3.467 7.173 -8.568 1.00 97.75 116 SER A N 1
ATOM 904 C CA . SER A 1 116 ? -3.078 7.295 -7.163 1.00 97.75 116 SER A CA 1
ATOM 905 C C . SER A 1 116 ? -3.827 8.389 -6.408 1.00 97.75 116 SER A C 1
ATOM 907 O O . SER A 1 116 ? -4.321 9.373 -6.969 1.00 97.75 116 SER A O 1
ATOM 909 N N . THR A 1 117 ? -3.914 8.216 -5.094 1.00 96.88 117 THR A N 1
ATOM 910 C CA . THR A 1 117 ? -4.382 9.250 -4.173 1.00 96.88 117 THR A CA 1
ATOM 911 C C . THR A 1 117 ? -3.688 9.118 -2.823 1.00 96.88 117 THR A C 1
ATOM 913 O O . THR A 1 117 ? -3.397 8.020 -2.347 1.00 96.88 117 THR A O 1
ATOM 916 N N . ARG A 1 118 ? -3.434 10.265 -2.192 1.00 94.81 118 ARG A N 1
ATOM 917 C CA . ARG A 1 118 ? -3.017 10.373 -0.784 1.00 94.81 118 ARG A CA 1
ATOM 918 C C . ARG A 1 118 ? -4.148 10.888 0.111 1.00 94.81 118 ARG A C 1
ATOM 920 O O . ARG A 1 118 ? -3.928 11.178 1.279 1.00 94.81 118 ARG A O 1
ATOM 927 N N . LYS A 1 119 ? -5.348 11.049 -0.451 1.00 93.00 119 LYS A N 1
ATOM 928 C CA . LYS A 1 119 ? -6.531 11.582 0.225 1.00 93.00 119 LYS A CA 1
ATOM 929 C C . LYS A 1 119 ? -7.570 10.482 0.387 1.00 93.00 119 LYS A C 1
ATOM 931 O O . LYS A 1 119 ? -7.780 9.685 -0.526 1.00 93.00 119 LYS A O 1
ATOM 936 N N . GLY A 1 120 ? -8.256 10.496 1.522 1.00 90.50 120 GLY A N 1
ATOM 937 C CA . GLY A 1 120 ? -9.364 9.594 1.812 1.00 90.50 120 GLY A CA 1
ATOM 938 C C . GLY A 1 120 ? -9.369 9.204 3.281 1.00 90.50 120 GLY A C 1
ATOM 939 O O . GLY A 1 120 ? -8.343 8.811 3.828 1.00 90.50 120 GLY A O 1
ATOM 940 N N . THR A 1 121 ? -10.535 9.272 3.915 1.00 88.62 121 THR A N 1
ATOM 941 C CA . THR A 1 121 ? -10.677 8.994 5.353 1.00 88.62 121 THR A CA 1
ATOM 942 C C . THR A 1 121 ? -10.290 7.558 5.715 1.00 88.62 121 THR A C 1
ATOM 944 O O . THR A 1 121 ? -9.678 7.332 6.757 1.00 88.62 121 THR A O 1
ATOM 947 N N . ALA A 1 122 ? -10.572 6.588 4.838 1.00 88.69 122 ALA A N 1
ATOM 948 C CA . ALA A 1 122 ? -10.103 5.212 4.998 1.00 88.69 122 ALA A CA 1
ATOM 949 C C . ALA A 1 122 ? -8.573 5.105 4.954 1.00 88.69 122 ALA A C 1
ATOM 951 O O . ALA A 1 122 ? -7.994 4.363 5.741 1.00 88.69 122 ALA A O 1
ATOM 952 N N . LEU A 1 123 ? -7.916 5.868 4.074 1.00 90.94 123 LEU A N 1
ATOM 953 C CA . LEU A 1 123 ? -6.463 5.839 3.924 1.00 90.94 123 LEU A CA 1
ATOM 954 C C . LEU A 1 123 ? -5.774 6.342 5.193 1.00 90.94 123 LEU A C 1
ATOM 956 O O . LEU A 1 123 ? -4.914 5.658 5.734 1.00 90.94 123 LEU A O 1
ATOM 960 N N . GLU A 1 124 ? -6.214 7.486 5.718 1.00 91.06 124 GLU A N 1
ATOM 961 C CA . GLU A 1 124 ? -5.711 8.041 6.982 1.00 91.06 124 GLU A CA 1
ATOM 962 C C . GLU A 1 124 ? -5.869 7.057 8.149 1.00 91.06 124 GLU A C 1
ATOM 964 O O . GLU A 1 124 ? -4.995 6.946 9.009 1.00 91.06 124 GLU A O 1
ATOM 969 N N . ALA A 1 125 ? -6.984 6.327 8.180 1.00 89.38 125 ALA A N 1
ATOM 970 C CA . ALA A 1 125 ? -7.275 5.351 9.219 1.00 89.38 125 ALA A CA 1
ATOM 971 C C . ALA A 1 125 ? -6.393 4.093 9.116 1.00 89.38 125 ALA A C 1
ATOM 973 O O . ALA A 1 125 ? -5.914 3.600 10.137 1.00 89.38 125 ALA A O 1
ATOM 974 N N . ILE A 1 126 ? -6.118 3.616 7.899 1.00 90.94 126 ILE A N 1
ATOM 975 C CA . ILE A 1 126 ? -5.182 2.505 7.658 1.00 90.94 126 ILE A CA 1
ATOM 976 C C . ILE A 1 126 ? -3.760 2.912 8.007 1.00 90.94 126 ILE A C 1
ATOM 978 O O . ILE A 1 126 ? -3.069 2.129 8.647 1.00 90.94 126 ILE A O 1
ATOM 982 N N . ILE A 1 127 ? -3.333 4.123 7.632 1.00 92.25 127 ILE A N 1
ATOM 983 C CA . ILE A 1 127 ? -1.992 4.623 7.957 1.00 92.25 127 ILE A CA 1
ATOM 984 C C . ILE A 1 127 ? -1.763 4.538 9.461 1.00 92.25 127 ILE A C 1
ATOM 986 O O . ILE A 1 127 ? -0.767 3.967 9.880 1.00 92.25 127 ILE A O 1
ATOM 990 N N . ARG A 1 128 ? -2.719 5.003 10.277 1.00 90.00 128 ARG A N 1
ATOM 991 C CA . ARG A 1 128 ? -2.624 4.875 11.739 1.00 90.00 128 ARG A CA 1
ATOM 992 C C . ARG A 1 128 ? -2.466 3.425 12.191 1.00 90.00 128 ARG A C 1
ATOM 994 O O . ARG A 1 128 ? -1.623 3.162 13.037 1.00 90.00 128 ARG A O 1
ATOM 1001 N N .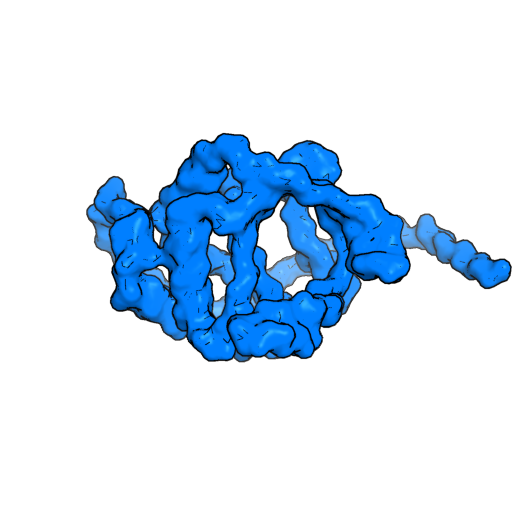 ALA A 1 129 ? -3.255 2.498 11.647 1.00 91.50 129 ALA A N 1
ATOM 1002 C CA . ALA A 1 129 ? -3.165 1.084 12.013 1.00 91.50 129 ALA A CA 1
ATOM 1003 C C . ALA A 1 129 ? -1.816 0.464 11.603 1.00 91.50 129 ALA A C 1
ATOM 1005 O O . ALA A 1 129 ? -1.197 -0.233 12.400 1.00 91.50 129 ALA A O 1
ATOM 1006 N N . VAL A 1 130 ? -1.332 0.762 10.394 1.00 90.44 130 VAL A N 1
ATOM 1007 C CA . VAL A 1 130 ? -0.028 0.308 9.885 1.00 90.44 130 VAL A CA 1
ATOM 1008 C C . VAL A 1 130 ? 1.120 0.897 10.704 1.00 90.44 130 VAL A C 1
ATOM 1010 O O . VAL A 1 130 ? 2.057 0.175 11.035 1.00 90.44 130 VAL A O 1
ATOM 1013 N N . SER A 1 131 ? 1.036 2.170 11.097 1.00 93.94 131 SER A N 1
ATOM 1014 C CA . SER A 1 131 ? 2.057 2.813 11.928 1.00 93.94 131 SER A CA 1
ATOM 1015 C C . SER A 1 131 ? 2.209 2.156 13.299 1.00 93.94 131 SER A C 1
ATOM 1017 O O . SER A 1 131 ? 3.280 2.248 13.879 1.00 93.94 131 SER A O 1
ATOM 1019 N N . LEU A 1 132 ? 1.197 1.449 13.811 1.00 95.38 132 LEU A N 1
ATOM 1020 C CA . LEU A 1 132 ? 1.332 0.683 15.058 1.00 95.38 132 LEU A CA 1
ATOM 1021 C C . LEU A 1 132 ? 2.152 -0.599 14.890 1.00 95.38 132 LEU A C 1
ATOM 1023 O O . LEU A 1 132 ? 2.667 -1.108 15.878 1.00 95.38 132 LEU A O 1
ATOM 1027 N N . VAL A 1 133 ? 2.284 -1.115 13.665 1.00 93.69 133 VAL A N 1
ATOM 1028 C CA . VAL A 1 133 ? 3.112 -2.296 13.380 1.00 93.69 133 VAL A CA 1
ATOM 1029 C C . VAL A 1 133 ? 4.603 -1.940 13.398 1.00 93.69 133 VAL A C 1
ATOM 1031 O O . VAL A 1 133 ? 5.431 -2.777 13.740 1.00 93.69 133 VAL A O 1
ATOM 1034 N N . MET A 1 134 ? 4.954 -0.698 13.049 1.00 93.19 134 MET A N 1
ATOM 1035 C CA . MET A 1 134 ? 6.330 -0.186 13.081 1.00 93.19 134 MET A CA 1
ATOM 1036 C C . MET A 1 134 ? 6.337 1.270 13.591 1.00 93.19 134 MET A C 1
ATOM 1038 O O . MET A 1 134 ? 6.447 2.204 12.790 1.00 93.19 134 MET A O 1
ATOM 1042 N N . PRO A 1 135 ? 6.162 1.489 14.908 1.00 92.81 135 PRO A N 1
ATOM 1043 C CA . PRO A 1 135 ? 5.946 2.822 15.486 1.00 92.81 135 PRO A CA 1
ATOM 1044 C C . PRO A 1 135 ? 7.142 3.768 15.353 1.00 92.81 135 PRO A C 1
ATOM 1046 O O . PRO A 1 135 ? 6.949 4.980 15.313 1.00 92.81 135 PRO A O 1
ATOM 1049 N N . ASP A 1 136 ? 8.352 3.225 15.224 1.00 92.38 136 ASP A N 1
ATOM 1050 C CA . ASP A 1 136 ? 9.594 4.001 15.139 1.00 92.38 136 ASP A CA 1
ATOM 1051 C C . ASP A 1 136 ? 10.032 4.288 13.689 1.00 92.38 136 ASP A C 1
ATOM 1053 O O . ASP A 1 136 ? 11.133 4.780 13.447 1.00 92.38 136 ASP A O 1
ATOM 1057 N N . SER A 1 137 ? 9.187 3.972 12.702 1.00 90.44 137 SER A N 1
ATOM 1058 C CA . SER A 1 137 ? 9.481 4.173 11.279 1.00 90.44 137 SER A CA 1
ATOM 1059 C C . SER A 1 137 ? 8.782 5.406 10.706 1.00 90.44 137 SER A C 1
ATOM 1061 O O . SER A 1 137 ? 7.661 5.749 11.083 1.00 90.44 137 SER A O 1
ATOM 1063 N N . LEU A 1 138 ? 9.423 6.048 9.726 1.00 88.25 138 LEU A N 1
ATOM 1064 C CA . LEU A 1 138 ? 8.777 7.062 8.894 1.00 88.25 138 LEU A CA 1
ATOM 1065 C C . LEU A 1 138 ? 7.907 6.378 7.839 1.00 88.25 138 LEU A C 1
ATOM 1067 O O . LEU A 1 138 ? 8.387 5.573 7.043 1.00 88.25 138 LEU A O 1
ATOM 1071 N N . HIS A 1 139 ? 6.623 6.730 7.813 1.00 88.94 139 HIS A N 1
ATOM 1072 C CA . HIS A 1 139 ? 5.647 6.125 6.910 1.00 88.94 139 HIS A CA 1
ATOM 1073 C C . HIS A 1 139 ? 5.258 7.089 5.796 1.00 88.94 139 HIS A C 1
ATOM 1075 O O . HIS A 1 139 ? 4.883 8.234 6.046 1.00 88.94 139 HIS A O 1
ATOM 1081 N N . SER A 1 140 ? 5.260 6.599 4.559 1.00 87.69 140 SER A N 1
ATOM 1082 C CA . SER A 1 140 ? 4.586 7.249 3.438 1.00 87.69 140 SER A CA 1
ATOM 1083 C C . SER A 1 140 ? 3.614 6.259 2.826 1.00 87.69 140 SER A C 1
ATOM 1085 O O . SER A 1 140 ? 3.988 5.133 2.510 1.00 87.69 140 SER A O 1
ATOM 1087 N N . PHE A 1 141 ? 2.358 6.665 2.676 1.00 90.81 141 PHE A N 1
ATOM 1088 C CA . PHE A 1 141 ? 1.316 5.774 2.197 1.00 90.81 141 PHE A CA 1
ATOM 1089 C C . PHE A 1 141 ? 0.483 6.462 1.124 1.00 90.81 141 PHE A C 1
ATOM 1091 O O . PHE A 1 141 ? 0.180 7.656 1.191 1.00 90.81 141 PHE A O 1
ATOM 1098 N N . SER A 1 142 ? 0.105 5.688 0.119 1.00 94.81 142 SER A N 1
ATOM 1099 C CA . SER A 1 142 ? -0.806 6.114 -0.933 1.00 94.81 142 SER A CA 1
ATOM 1100 C C . SER A 1 142 ? -1.665 4.930 -1.344 1.00 94.81 142 SER A C 1
ATOM 1102 O O . SER A 1 142 ? -1.240 3.782 -1.231 1.00 94.81 142 SER A O 1
ATOM 1104 N N . ALA A 1 143 ? -2.880 5.205 -1.805 1.00 97.12 143 ALA A N 1
ATOM 1105 C CA . ALA A 1 143 ? -3.676 4.197 -2.482 1.00 97.12 143 ALA A CA 1
ATOM 1106 C C . ALA A 1 143 ? -3.365 4.257 -3.976 1.00 97.12 143 ALA A C 1
ATOM 1108 O O . ALA A 1 143 ? -3.354 5.342 -4.564 1.00 97.12 143 ALA A O 1
ATOM 1109 N N . ALA A 1 144 ? -3.161 3.091 -4.582 1.00 97.50 144 ALA A N 1
ATOM 1110 C CA . ALA A 1 144 ? -2.999 2.936 -6.018 1.00 97.50 144 ALA A CA 1
ATOM 1111 C C . ALA A 1 144 ? -4.144 2.090 -6.585 1.00 97.50 144 ALA A C 1
ATOM 1113 O O . ALA A 1 144 ? -4.573 1.109 -5.976 1.00 97.50 144 ALA A O 1
ATOM 1114 N N . LYS A 1 145 ? -4.637 2.469 -7.763 1.00 97.88 145 LYS A N 1
ATOM 1115 C CA . LYS A 1 145 ? -5.648 1.739 -8.523 1.00 97.88 145 LYS A CA 1
ATOM 1116 C C . LYS A 1 145 ? -5.100 1.417 -9.908 1.00 97.88 145 LYS A C 1
ATOM 1118 O O . LYS A 1 145 ? -4.808 2.302 -10.717 1.00 97.88 145 LYS A O 1
ATOM 1123 N N . TYR A 1 146 ? -5.029 0.125 -10.188 1.00 97.69 146 TYR A N 1
ATOM 1124 C CA . TYR A 1 146 ? -4.613 -0.419 -11.471 1.00 97.69 146 TYR A CA 1
ATOM 1125 C C . TYR A 1 146 ? -5.856 -0.800 -12.274 1.00 97.69 146 TYR A C 1
ATOM 1127 O O . TYR A 1 146 ? -6.800 -1.389 -11.748 1.00 97.69 146 TYR A O 1
ATOM 1135 N N . THR A 1 147 ? -5.884 -0.408 -13.542 1.00 96.56 147 THR A N 1
ATOM 1136 C CA . THR A 1 147 ? -6.907 -0.810 -14.509 1.00 96.56 147 THR A CA 1
ATOM 1137 C C . THR A 1 147 ? -6.239 -1.590 -15.633 1.00 96.56 147 THR A C 1
ATOM 1139 O O . THR A 1 147 ? -5.057 -1.920 -15.548 1.00 96.56 147 THR A O 1
ATOM 1142 N N . ARG A 1 148 ? -6.979 -1.885 -16.705 1.00 96.00 148 ARG A N 1
ATOM 1143 C CA . ARG A 1 148 ? -6.378 -2.419 -17.928 1.00 96.00 148 ARG A CA 1
ATOM 1144 C C . ARG A 1 148 ? -5.227 -1.503 -18.375 1.00 96.00 148 ARG A C 1
ATOM 1146 O O . ARG A 1 148 ? -5.361 -0.287 -18.271 1.00 96.00 148 ARG A O 1
ATOM 1153 N N . ASP A 1 149 ? -4.118 -2.112 -18.789 1.00 95.62 149 ASP A N 1
ATOM 1154 C CA . ASP A 1 149 ? -2.886 -1.474 -19.288 1.00 95.62 149 ASP A CA 1
ATOM 1155 C C . ASP A 1 149 ? -2.027 -0.732 -18.240 1.00 95.62 149 ASP A C 1
ATOM 1157 O O . ASP A 1 149 ? -0.896 -0.329 -18.527 1.00 95.62 149 ASP A O 1
ATOM 1161 N N . HIS A 1 150 ? -2.507 -0.604 -16.999 1.00 98.06 150 HIS A N 1
ATOM 1162 C CA . HIS A 1 150 ? -1.700 -0.091 -15.892 1.00 98.06 150 HIS A CA 1
ATOM 1163 C C . HIS A 1 150 ? -0.650 -1.112 -15.462 1.00 98.06 150 HIS A C 1
ATOM 1165 O O . HIS A 1 150 ? -0.903 -2.316 -15.431 1.00 98.06 150 HIS A O 1
ATOM 1171 N N . HIS A 1 151 ? 0.528 -0.616 -15.105 1.00 97.12 151 HIS A N 1
ATOM 1172 C CA . HIS A 1 151 ? 1.667 -1.440 -14.736 1.00 97.12 151 HIS A CA 1
ATOM 1173 C C . HIS A 1 151 ? 2.704 -0.622 -13.963 1.00 97.12 151 HIS A C 1
ATOM 1175 O O . HIS A 1 151 ? 2.666 0.608 -13.918 1.00 97.12 151 HIS A O 1
ATOM 1181 N N . ILE A 1 152 ? 3.658 -1.336 -13.385 1.00 96.62 152 ILE A N 1
ATOM 1182 C CA . ILE A 1 152 ? 4.925 -0.803 -12.907 1.00 96.62 152 ILE A CA 1
ATOM 1183 C C . ILE A 1 152 ? 5.993 -1.784 -13.383 1.00 96.62 152 ILE A C 1
ATOM 1185 O O . ILE A 1 152 ? 5.862 -2.991 -13.164 1.00 96.62 152 ILE A O 1
ATOM 1189 N N . VAL A 1 153 ? 6.991 -1.318 -14.134 1.00 95.62 153 VAL A N 1
ATOM 1190 C CA . VAL A 1 153 ? 8.049 -2.225 -14.606 1.00 95.62 153 VAL A CA 1
ATOM 1191 C C . VAL A 1 153 ? 8.953 -2.648 -13.450 1.00 95.62 153 VAL A C 1
ATOM 1193 O O . VAL A 1 153 ? 8.931 -2.047 -12.376 1.00 95.62 153 VAL A O 1
ATOM 1196 N N . ARG A 1 154 ? 9.782 -3.674 -13.674 1.00 93.31 154 ARG A N 1
ATOM 1197 C CA . ARG A 1 154 ? 10.804 -4.111 -12.713 1.00 93.31 154 ARG A CA 1
ATOM 1198 C C . ARG A 1 154 ? 11.628 -2.919 -12.210 1.00 93.31 154 ARG A C 1
ATOM 1200 O O . ARG A 1 154 ? 12.180 -2.172 -13.019 1.00 93.31 154 ARG A O 1
ATOM 1207 N N . HIS A 1 155 ? 11.741 -2.797 -10.891 1.00 92.75 155 HIS A N 1
ATOM 1208 C CA . HIS A 1 155 ? 12.504 -1.754 -10.210 1.00 92.75 155 HIS A CA 1
ATOM 1209 C C . HIS A 1 155 ? 12.968 -2.217 -8.822 1.00 92.75 155 HIS A C 1
ATOM 1211 O O . HIS A 1 155 ? 12.560 -3.279 -8.360 1.00 92.75 155 HIS A O 1
ATOM 1217 N N . ASP A 1 156 ? 13.826 -1.408 -8.196 1.00 90.69 156 ASP A N 1
ATOM 1218 C CA . ASP A 1 156 ? 14.256 -1.549 -6.805 1.00 90.69 156 ASP A CA 1
ATOM 1219 C C . ASP A 1 156 ? 13.723 -0.356 -5.997 1.00 90.69 156 ASP A C 1
ATOM 1221 O O . ASP A 1 156 ? 13.993 0.806 -6.318 1.00 90.69 156 ASP A O 1
ATOM 1225 N N . ASP A 1 157 ? 12.954 -0.646 -4.951 1.00 88.88 157 ASP A N 1
ATOM 1226 C CA . ASP A 1 157 ? 12.350 0.353 -4.069 1.00 88.88 157 ASP A CA 1
ATOM 1227 C C . ASP A 1 157 ? 13.359 1.057 -3.150 1.00 88.88 157 ASP A C 1
ATOM 1229 O O . ASP A 1 157 ? 13.025 2.087 -2.554 1.00 88.88 157 ASP A O 1
ATOM 1233 N N . ARG A 1 158 ? 14.602 0.560 -3.078 1.00 86.06 158 ARG A N 1
ATOM 1234 C CA . ARG A 1 158 ? 15.705 1.151 -2.300 1.00 86.06 158 ARG A CA 1
ATOM 1235 C C . ARG A 1 158 ? 16.305 2.408 -2.923 1.00 86.06 158 ARG A C 1
ATOM 1237 O O . ARG A 1 158 ? 17.256 2.968 -2.370 1.00 86.06 158 ARG A O 1
ATOM 1244 N N . ALA A 1 159 ? 15.780 2.868 -4.056 1.00 83.75 159 ALA A N 1
ATOM 1245 C CA . ALA A 1 159 ? 16.193 4.127 -4.653 1.00 83.75 159 ALA A CA 1
ATOM 1246 C C . ALA A 1 159 ? 16.137 5.267 -3.620 1.00 83.75 159 ALA A C 1
ATOM 1248 O O . ALA A 1 159 ? 15.105 5.508 -2.989 1.00 83.75 159 ALA A O 1
ATOM 1249 N N . TYR A 1 160 ? 17.262 5.965 -3.456 1.00 85.12 160 TYR A N 1
ATOM 1250 C CA . TYR A 1 160 ? 17.339 7.119 -2.573 1.00 85.12 160 TYR A CA 1
ATOM 1251 C C . TYR A 1 160 ? 16.444 8.251 -3.084 1.00 85.12 160 TYR A C 1
ATOM 1253 O O . TYR A 1 160 ? 16.399 8.533 -4.283 1.00 85.12 160 TYR A O 1
ATOM 1261 N N . THR A 1 161 ? 15.763 8.919 -2.159 1.00 84.62 161 THR A N 1
ATOM 1262 C CA . THR A 1 161 ? 14.982 10.128 -2.404 1.00 84.62 161 THR A CA 1
ATOM 1263 C C . THR A 1 161 ? 15.398 11.205 -1.419 1.00 84.62 161 THR A C 1
ATOM 1265 O O . THR A 1 161 ? 15.586 10.942 -0.233 1.00 84.62 161 THR A O 1
ATOM 1268 N N . ASP A 1 162 ? 15.499 12.431 -1.906 1.00 88.38 162 ASP A N 1
ATOM 1269 C CA . ASP A 1 162 ? 15.715 13.594 -1.060 1.00 88.38 162 ASP A CA 1
ATOM 1270 C C . ASP A 1 162 ? 14.384 13.991 -0.410 1.00 88.38 162 ASP A C 1
ATOM 1272 O O . ASP A 1 162 ? 13.372 14.175 -1.094 1.00 88.38 162 ASP A O 1
ATOM 1276 N N . VAL A 1 163 ? 14.367 14.088 0.919 1.00 86.38 163 VAL A N 1
ATOM 1277 C CA . VAL A 1 163 ? 13.199 14.478 1.715 1.00 86.38 163 VAL A CA 1
ATOM 1278 C C . VAL A 1 163 ? 13.504 15.799 2.410 1.00 86.38 163 VAL A C 1
ATOM 1280 O O . VAL A 1 163 ? 14.483 15.911 3.144 1.00 86.38 163 VAL A O 1
ATOM 1283 N N . LEU A 1 164 ? 12.662 16.808 2.174 1.00 89.31 164 LEU A N 1
ATOM 1284 C CA . LEU A 1 164 ? 12.716 18.075 2.900 1.00 89.31 164 LEU A CA 1
ATOM 1285 C C . LEU A 1 164 ? 12.084 17.888 4.284 1.00 89.31 164 LEU A C 1
ATOM 1287 O O . LEU A 1 164 ? 10.887 17.616 4.389 1.00 89.31 164 LEU A O 1
ATOM 1291 N N . MET A 1 165 ? 12.892 18.032 5.325 1.00 89.56 165 MET A N 1
ATOM 1292 C CA . MET A 1 165 ? 12.484 17.937 6.723 1.00 89.56 165 MET A CA 1
ATOM 1293 C C . MET A 1 165 ? 11.800 19.230 7.191 1.00 89.56 165 MET A C 1
ATOM 1295 O O . MET A 1 165 ? 11.871 20.270 6.533 1.00 89.56 165 MET A O 1
ATOM 1299 N N . GLU A 1 166 ? 11.150 19.187 8.356 1.00 87.88 166 GLU A N 1
ATOM 1300 C CA . GLU A 1 166 ? 10.437 20.344 8.923 1.00 87.88 166 GLU A CA 1
ATOM 1301 C C . GLU A 1 166 ? 11.354 21.540 9.233 1.00 87.88 166 GLU A C 1
ATOM 1303 O O . GLU A 1 166 ? 10.914 22.687 9.165 1.00 87.88 166 GLU A O 1
ATOM 1308 N N . ASP A 1 167 ? 12.633 21.294 9.529 1.00 93.88 167 ASP A N 1
ATOM 1309 C CA . ASP A 1 167 ? 13.645 22.331 9.769 1.00 93.88 167 ASP A CA 1
ATOM 1310 C C . ASP A 1 167 ? 14.236 22.928 8.475 1.00 93.88 167 ASP A C 1
ATOM 1312 O O . ASP A 1 167 ? 15.112 23.794 8.527 1.00 93.88 167 ASP A O 1
ATOM 1316 N N . GLY A 1 168 ? 13.757 22.479 7.310 1.00 94.81 168 GLY A N 1
ATOM 1317 C CA . GLY A 1 168 ? 14.233 22.894 5.993 1.00 94.81 168 GLY A CA 1
ATOM 1318 C C . GLY A 1 168 ? 15.493 22.167 5.513 1.00 94.81 168 GLY A C 1
ATOM 1319 O O . GLY A 1 168 ? 15.959 22.450 4.407 1.00 94.81 168 GLY A O 1
ATOM 1320 N N . SER A 1 169 ? 16.049 21.238 6.296 1.00 95.06 169 SER A N 1
ATOM 1321 C CA . SER A 1 169 ? 17.147 20.385 5.839 1.00 95.06 169 SER A CA 1
ATOM 1322 C C . SER A 1 169 ? 16.662 19.363 4.808 1.00 95.06 169 SER A C 1
ATOM 1324 O O . SER A 1 169 ? 15.510 18.934 4.820 1.00 95.06 169 SER A O 1
ATOM 1326 N N . VAL A 1 170 ? 17.549 18.973 3.892 1.00 94.69 170 VAL A N 1
ATOM 1327 C CA . VAL A 1 170 ? 17.293 17.888 2.940 1.00 94.69 170 VAL A CA 1
ATOM 1328 C C . VAL A 1 170 ? 18.042 16.657 3.421 1.00 94.69 170 VAL A C 1
ATOM 1330 O O . VAL A 1 170 ? 19.269 16.677 3.526 1.00 94.69 170 VAL A O 1
ATOM 1333 N N . VAL A 1 171 ? 17.302 15.594 3.719 1.00 92.69 171 VAL A N 1
ATOM 1334 C CA . VAL A 1 171 ? 17.857 14.307 4.138 1.00 92.69 171 VAL A CA 1
ATOM 1335 C C . VAL A 1 171 ? 17.626 13.301 3.027 1.00 92.69 171 VAL A C 1
ATOM 1337 O O . VAL A 1 171 ? 16.512 13.141 2.532 1.00 92.69 171 VAL A O 1
ATOM 1340 N N . GLN A 1 172 ? 18.692 12.610 2.642 1.00 92.50 172 GLN A N 1
ATOM 1341 C CA . GLN A 1 172 ? 18.589 11.506 1.708 1.00 92.50 172 GLN A CA 1
ATOM 1342 C C . GLN A 1 172 ? 18.027 10.284 2.445 1.00 92.50 172 GLN A C 1
ATOM 1344 O O . GLN A 1 172 ? 18.650 9.763 3.372 1.00 92.50 172 GLN A O 1
ATOM 1349 N N . CYS A 1 173 ? 16.848 9.826 2.038 1.00 89.25 173 CYS A N 1
ATOM 1350 C CA . CYS A 1 173 ? 16.172 8.665 2.606 1.00 89.25 173 CYS A CA 1
ATOM 1351 C C . CYS A 1 173 ? 16.119 7.526 1.586 1.00 89.25 173 CYS A C 1
ATOM 1353 O O . CYS A 1 173 ? 16.002 7.757 0.386 1.00 89.25 173 CYS A O 1
ATOM 1355 N N . SER A 1 174 ? 16.157 6.287 2.064 1.00 91.31 174 SER A N 1
ATOM 1356 C CA . SER A 1 174 ? 15.813 5.091 1.288 1.00 91.31 174 SER A CA 1
ATOM 1357 C C . SER A 1 174 ? 14.718 4.328 2.032 1.00 91.31 174 SER A C 1
ATOM 1359 O O . SER A 1 174 ? 14.511 4.552 3.226 1.00 91.31 174 SER A O 1
ATOM 1361 N N . ARG A 1 175 ? 13.965 3.481 1.327 1.00 92.00 175 ARG A N 1
ATOM 1362 C CA . ARG A 1 175 ? 12.921 2.661 1.947 1.00 92.00 175 ARG A CA 1
ATOM 1363 C C . ARG A 1 175 ? 13.539 1.376 2.478 1.00 92.00 175 ARG A C 1
ATOM 1365 O O . ARG A 1 175 ? 14.045 0.571 1.700 1.00 92.00 175 ARG A O 1
ATOM 1372 N N . ASP A 1 176 ? 13.422 1.169 3.784 1.00 92.31 176 ASP A N 1
ATOM 1373 C CA . ASP A 1 176 ? 13.852 -0.077 4.424 1.00 92.31 176 ASP A CA 1
ATOM 1374 C C . ASP A 1 176 ? 12.861 -1.217 4.150 1.00 92.31 176 ASP A C 1
ATOM 1376 O O . ASP A 1 176 ? 13.259 -2.343 3.855 1.00 92.31 176 ASP A O 1
ATOM 1380 N N . ILE A 1 177 ? 11.558 -0.917 4.222 1.00 94.19 177 ILE A N 1
ATOM 1381 C CA . ILE A 1 177 ? 10.465 -1.879 4.038 1.00 94.19 177 ILE A CA 1
ATOM 1382 C C . ILE A 1 177 ? 9.392 -1.271 3.130 1.00 94.19 177 ILE A C 1
ATOM 1384 O O . ILE A 1 177 ? 8.907 -0.164 3.373 1.00 94.19 177 ILE A O 1
ATOM 1388 N N . ALA A 1 178 ? 8.972 -2.030 2.116 1.00 94.38 178 ALA A N 1
ATOM 1389 C CA . ALA A 1 178 ? 7.780 -1.747 1.324 1.00 94.38 178 ALA A CA 1
ATOM 1390 C C . ALA A 1 178 ? 6.617 -2.630 1.806 1.00 94.38 178 ALA A C 1
ATOM 1392 O O . ALA A 1 178 ? 6.698 -3.858 1.762 1.00 94.38 178 ALA A O 1
ATOM 1393 N N . LEU A 1 179 ? 5.523 -2.009 2.259 1.00 95.12 179 LEU A N 1
ATOM 1394 C CA . LEU A 1 179 ? 4.295 -2.711 2.637 1.00 95.12 179 LEU A CA 1
ATOM 1395 C C . LEU A 1 179 ? 3.214 -2.480 1.581 1.00 95.12 179 LEU A C 1
ATOM 1397 O O . LEU A 1 179 ? 2.763 -1.353 1.379 1.00 95.12 179 LEU A O 1
ATOM 1401 N N . ILE A 1 180 ? 2.754 -3.561 0.952 1.00 95.81 180 ILE A N 1
ATOM 1402 C CA . ILE A 1 180 ? 1.667 -3.530 -0.030 1.00 95.81 180 ILE A CA 1
ATOM 1403 C C . ILE A 1 180 ? 0.454 -4.233 0.570 1.00 95.81 180 ILE A C 1
ATOM 1405 O O . ILE A 1 180 ? 0.496 -5.425 0.873 1.00 95.81 180 ILE A O 1
ATOM 1409 N N . VAL A 1 181 ? -0.644 -3.493 0.728 1.00 96.19 181 VAL A N 1
ATOM 1410 C CA . VAL A 1 181 ? -1.911 -4.034 1.233 1.00 96.19 181 VAL A CA 1
ATOM 1411 C C . VAL A 1 181 ? -2.905 -4.125 0.082 1.00 96.19 181 VAL A C 1
ATOM 1413 O O . VAL A 1 181 ? -3.363 -3.110 -0.445 1.00 96.19 181 VAL A O 1
ATOM 1416 N N . TYR A 1 182 ? -3.240 -5.351 -0.317 1.00 97.00 182 TYR A N 1
ATOM 1417 C CA . TYR A 1 182 ? -4.162 -5.597 -1.421 1.00 97.00 182 TYR A CA 1
ATOM 1418 C C . TYR A 1 182 ? -5.620 -5.471 -0.975 1.00 97.00 182 TYR A C 1
ATOM 1420 O O . TYR A 1 182 ? -6.117 -6.268 -0.183 1.00 97.00 182 TYR A O 1
ATOM 1428 N N . PHE A 1 183 ? -6.332 -4.510 -1.563 1.00 96.81 183 PHE A N 1
ATOM 1429 C CA . PHE A 1 183 ? -7.787 -4.392 -1.474 1.00 96.81 183 PHE A CA 1
ATOM 1430 C C . PHE A 1 183 ? -8.396 -4.754 -2.828 1.00 96.81 183 PHE A C 1
ATOM 1432 O O . PHE A 1 183 ? -8.720 -3.895 -3.647 1.00 96.81 183 PHE A O 1
ATOM 1439 N N . THR A 1 184 ? -8.498 -6.049 -3.114 1.00 96.06 184 THR A N 1
ATOM 1440 C CA . THR A 1 184 ? -9.103 -6.551 -4.354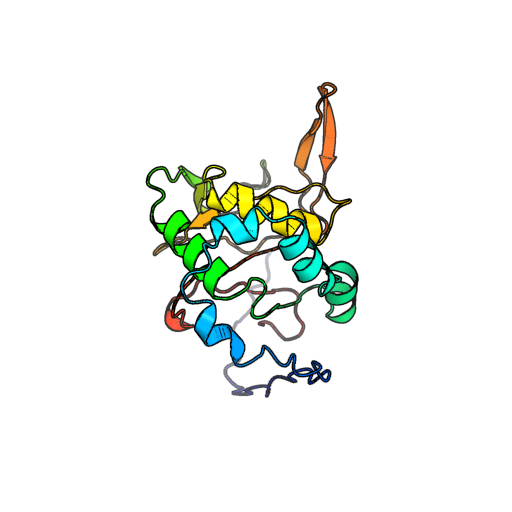 1.00 96.06 184 THR A CA 1
ATOM 1441 C C . THR A 1 184 ? -9.945 -7.770 -4.038 1.00 96.06 184 THR A C 1
ATOM 1443 O O . THR A 1 184 ? -9.465 -8.735 -3.450 1.00 96.06 184 THR A O 1
ATOM 1446 N N . LYS A 1 185 ? -11.220 -7.713 -4.416 1.00 95.56 185 LYS A N 1
ATOM 1447 C CA . LYS A 1 185 ? -12.155 -8.810 -4.194 1.00 95.56 185 LYS A CA 1
ATOM 1448 C C . LYS A 1 185 ? -12.128 -9.768 -5.380 1.00 95.56 185 LYS A C 1
ATOM 1450 O O . LYS A 1 185 ? -12.028 -9.322 -6.520 1.00 95.56 185 LYS A O 1
ATOM 1455 N N . ASP A 1 186 ? -12.237 -11.063 -5.091 1.00 95.44 186 ASP A N 1
ATOM 1456 C CA . ASP A 1 186 ? -12.391 -12.124 -6.092 1.00 95.44 186 ASP A CA 1
ATOM 1457 C C . ASP A 1 186 ? -11.302 -12.096 -7.185 1.00 95.44 186 ASP A C 1
ATOM 1459 O O . ASP A 1 186 ? -11.566 -12.400 -8.352 1.00 95.44 186 ASP A O 1
ATOM 1463 N N . TRP A 1 187 ? -10.078 -11.700 -6.808 1.00 96.00 187 TRP A N 1
ATOM 1464 C CA . TRP A 1 187 ? -8.938 -11.652 -7.719 1.00 96.00 187 TRP A CA 1
ATOM 1465 C C . TRP A 1 187 ? -8.615 -13.046 -8.263 1.00 96.00 187 TRP A C 1
ATOM 1467 O O . TRP A 1 187 ? -8.754 -14.055 -7.564 1.00 96.00 187 TRP A O 1
ATOM 1477 N N . ARG A 1 188 ? -8.159 -13.094 -9.517 1.00 95.94 188 ARG A N 1
ATOM 1478 C CA . ARG A 1 188 ? -7.746 -14.323 -10.191 1.00 95.94 188 ARG A CA 1
ATOM 1479 C C . ARG A 1 188 ? -6.456 -14.102 -10.984 1.00 95.94 188 ARG A C 1
ATOM 1481 O O . ARG A 1 188 ? -6.285 -13.001 -11.512 1.00 95.94 188 ARG A O 1
ATOM 1488 N N . PRO A 1 189 ? -5.598 -15.128 -11.140 1.00 93.75 189 PRO A N 1
ATOM 1489 C CA . PRO A 1 189 ? -4.342 -15.022 -11.889 1.00 93.75 189 PRO A CA 1
ATOM 1490 C C . PRO A 1 189 ? -4.484 -14.446 -13.296 1.00 93.75 189 PRO A C 1
ATOM 1492 O O . PRO A 1 189 ? -3.658 -13.638 -13.716 1.00 93.75 189 PRO A O 1
ATOM 1495 N N . GLU A 1 190 ? -5.554 -14.797 -14.007 1.00 96.25 190 GLU A N 1
ATOM 1496 C CA . GLU A 1 190 ? -5.822 -14.307 -15.361 1.00 96.25 190 GLU A CA 1
ATOM 1497 C C . GLU A 1 190 ? -6.067 -12.790 -15.452 1.00 96.25 190 GLU A C 1
ATOM 1499 O O . GLU A 1 190 ? -6.025 -12.234 -16.548 1.00 96.25 190 GLU A O 1
ATOM 1504 N N . TYR A 1 191 ? -6.315 -12.105 -14.331 1.00 95.44 191 TYR A N 1
ATOM 1505 C CA . TYR A 1 191 ? -6.487 -10.650 -14.301 1.00 95.44 191 TYR A CA 1
ATOM 1506 C C . TYR A 1 191 ? -5.150 -9.893 -14.234 1.00 95.44 191 TYR A C 1
ATOM 1508 O O . TYR A 1 191 ? -5.142 -8.673 -14.402 1.00 95.44 191 TYR A O 1
ATOM 1516 N N . GLY A 1 192 ? -4.025 -10.583 -14.005 1.00 95.62 192 GLY A N 1
ATOM 1517 C CA . GLY A 1 192 ? -2.714 -9.957 -13.823 1.00 95.62 192 GLY A CA 1
ATOM 1518 C C . GLY A 1 192 ? -2.597 -9.186 -12.502 1.00 95.62 192 GLY A C 1
ATOM 1519 O O . GLY A 1 192 ? -3.274 -9.502 -11.525 1.00 95.62 192 GLY A O 1
ATOM 1520 N N . GLY A 1 193 ? -1.719 -8.179 -12.451 1.00 94.12 193 GLY A N 1
ATOM 1521 C CA . GLY A 1 193 ? -1.518 -7.349 -11.250 1.00 94.12 193 GLY A CA 1
ATOM 1522 C C . GLY A 1 193 ? -0.780 -8.049 -10.099 1.00 94.12 193 GLY A C 1
ATOM 1523 O O . GLY A 1 193 ? -0.896 -7.629 -8.950 1.00 94.12 193 GLY A O 1
ATOM 1524 N N . LEU A 1 194 ? -0.044 -9.120 -10.404 1.00 94.69 194 LEU A N 1
ATOM 1525 C CA . LEU A 1 194 ? 0.815 -9.821 -9.453 1.00 94.69 194 LEU A CA 1
ATOM 1526 C C . LEU A 1 194 ? 2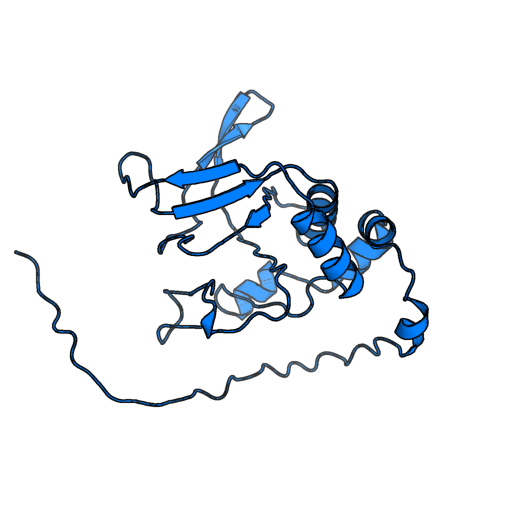.052 -8.984 -9.118 1.00 94.69 194 LEU A C 1
ATOM 1528 O O . LEU A 1 194 ? 2.657 -8.386 -10.008 1.00 94.69 194 LEU A O 1
ATOM 1532 N N . LEU A 1 195 ? 2.457 -9.002 -7.847 1.00 94.81 195 LEU A N 1
ATOM 1533 C CA . LEU A 1 195 ? 3.835 -8.685 -7.489 1.00 94.81 195 LEU A CA 1
ATOM 1534 C C . LEU A 1 195 ? 4.717 -9.849 -7.937 1.00 94.81 195 LEU A C 1
ATOM 1536 O O . LEU A 1 195 ? 4.366 -11.001 -7.705 1.00 94.81 195 LEU A O 1
ATOM 1540 N N . ILE A 1 196 ? 5.834 -9.534 -8.588 1.00 92.75 196 ILE A N 1
ATOM 1541 C CA . ILE A 1 196 ? 6.812 -10.518 -9.045 1.00 92.75 196 ILE A CA 1
ATOM 1542 C C . ILE A 1 196 ? 8.134 -10.198 -8.362 1.00 92.75 196 ILE A C 1
ATOM 1544 O O . ILE A 1 196 ? 8.733 -9.154 -8.624 1.00 92.75 196 ILE A O 1
ATOM 1548 N N . ASP A 1 197 ? 8.593 -11.110 -7.511 1.00 90.69 197 ASP A N 1
ATOM 1549 C CA . ASP A 1 197 ? 9.945 -11.052 -6.967 1.00 90.69 197 ASP A CA 1
ATOM 1550 C C . ASP A 1 197 ? 10.941 -11.616 -7.988 1.00 90.69 197 ASP A C 1
ATOM 1552 O O . ASP A 1 197 ? 10.942 -12.808 -8.311 1.00 90.69 197 ASP A O 1
ATOM 1556 N N . HIS A 1 198 ? 11.773 -10.728 -8.527 1.00 88.00 198 HIS A N 1
ATOM 1557 C CA . HIS A 1 198 ? 12.773 -11.068 -9.533 1.00 88.00 198 HIS A CA 1
ATOM 1558 C C . HIS A 1 198 ? 14.077 -11.618 -8.950 1.00 88.00 198 HIS A C 1
ATOM 1560 O O . HIS A 1 198 ? 14.859 -12.194 -9.711 1.00 88.00 198 HIS A O 1
ATOM 1566 N N . ASP A 1 199 ? 14.304 -11.457 -7.647 1.00 85.38 199 ASP A N 1
ATOM 1567 C CA . ASP A 1 199 ? 15.522 -11.911 -6.974 1.00 85.38 199 ASP A CA 1
ATOM 1568 C C . ASP A 1 199 ? 15.286 -13.229 -6.208 1.00 85.38 199 ASP A C 1
ATOM 1570 O O . ASP A 1 199 ? 16.235 -13.880 -5.761 1.00 85.38 199 ASP A O 1
ATOM 1574 N N . A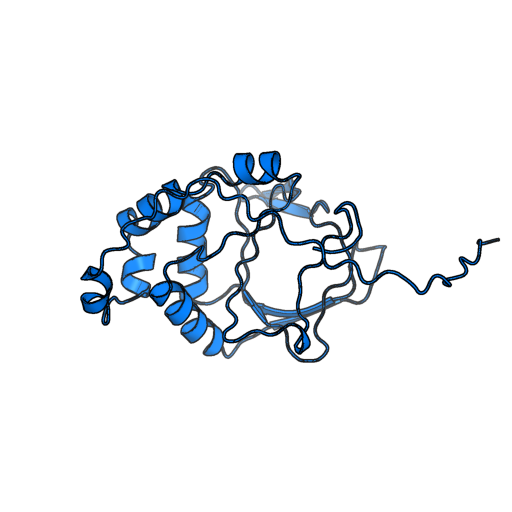LA A 1 200 ? 14.030 -13.691 -6.135 1.00 78.12 200 ALA A N 1
ATOM 1575 C CA . ALA A 1 200 ? 13.673 -15.005 -5.615 1.00 78.12 200 ALA A CA 1
ATOM 1576 C C . ALA A 1 200 ? 14.379 -16.147 -6.389 1.00 78.12 200 ALA A C 1
ATOM 1578 O O . ALA A 1 200 ? 14.239 -16.260 -7.617 1.00 78.12 200 ALA A O 1
ATOM 1579 N N . PRO A 1 201 ? 15.076 -17.072 -5.694 1.00 69.38 201 PRO A N 1
ATOM 1580 C CA . PRO A 1 201 ? 15.683 -18.243 -6.319 1.00 69.38 201 PRO A CA 1
ATOM 1581 C C . PRO A 1 201 ? 14.636 -19.077 -7.070 1.00 69.38 201 PRO A C 1
ATOM 1583 O O . PRO A 1 201 ? 13.687 -19.581 -6.467 1.00 69.38 201 PRO A O 1
ATOM 1586 N N . GLY A 1 202 ? 14.826 -19.250 -8.381 1.00 67.81 202 GLY A N 1
ATOM 1587 C CA . GLY A 1 202 ? 13.920 -20.022 -9.240 1.00 67.81 202 GLY A CA 1
ATOM 1588 C C . GLY A 1 202 ? 12.929 -19.199 -10.066 1.00 67.81 202 GLY A C 1
ATOM 1589 O O . GLY A 1 202 ? 12.143 -19.808 -10.782 1.00 67.81 202 GLY A O 1
ATOM 1590 N N . GLY A 1 203 ? 12.994 -17.862 -10.022 1.00 53.16 203 GLY A N 1
ATOM 1591 C CA . GLY A 1 203 ? 12.269 -16.992 -10.951 1.00 53.16 203 GLY A CA 1
ATOM 1592 C C . GLY A 1 203 ? 10.751 -17.134 -10.845 1.00 53.16 203 GLY A C 1
ATOM 1593 O O . GLY A 1 203 ? 10.121 -17.775 -11.682 1.00 53.16 203 GLY A O 1
ATOM 1594 N N . GLY A 1 204 ? 10.174 -16.495 -9.829 1.00 50.41 204 GLY A N 1
ATOM 1595 C CA . GLY A 1 204 ? 8.730 -16.361 -9.657 1.00 50.41 204 GLY A CA 1
ATOM 1596 C C . GLY A 1 204 ? 8.228 -16.954 -8.345 1.00 50.41 204 GLY A C 1
ATOM 1597 O O . GLY A 1 204 ? 8.103 -18.172 -8.192 1.00 50.41 204 GLY A O 1
ATOM 1598 N N . ARG A 1 205 ? 7.878 -16.071 -7.415 1.00 45.78 205 ARG A N 1
ATOM 1599 C CA . ARG A 1 205 ? 6.803 -16.305 -6.453 1.00 45.78 205 ARG A CA 1
ATOM 1600 C C . ARG A 1 205 ? 5.772 -15.207 -6.612 1.00 45.78 205 ARG A C 1
ATOM 1602 O O . ARG A 1 205 ? 6.209 -14.064 -6.868 1.00 45.78 205 ARG A O 1
#